Protein AF-A0A820X9F8-F1 (afdb_monomer)

Nearest PDB structures (foldseek):
  6qs8-assembly1_D  TM=7.190E-01  e=1.053E-15  Escherichia coli
  1jbk-assembly1_A  TM=8.611E-01  e=1.592E-13  Escherichia coli
  8a8v-assembly1_E  TM=8.634E-01  e=1.853E-12  Mycobacterium tuberculosis
  5wbw-assembly3_D  TM=8.174E-01  e=8.533E-12  Saccharomyces cerevisiae
  6ed3-assembly1_F  TM=7.822E-01  e=6.496E-12  Mycobacterium tuberculosis

pLDDT: mean 79.51, std 9.14, range [42.75, 92.0]

Solvent-accessible surface area (backbone atoms only — not comparable to full-atom values): 16038 Å² total; per-residue (Å²): 135,59,68,64,49,59,75,44,32,44,54,44,46,58,35,35,74,69,63,70,46,74,86,59,56,64,66,63,66,55,42,49,50,53,54,59,34,54,66,41,96,63,37,30,21,33,34,43,31,30,81,47,82,69,49,72,66,46,55,53,37,39,44,26,38,33,57,74,70,60,74,52,67,88,84,48,81,94,73,50,69,50,72,42,63,64,64,47,53,74,77,33,94,44,75,69,50,42,53,48,55,52,47,52,43,56,30,63,75,54,90,62,78,88,67,88,48,68,70,60,46,49,50,55,30,49,77,65,72,72,50,78,53,77,43,83,39,68,33,69,68,58,52,49,54,52,44,76,75,30,76,63,47,66,64,40,37,42,75,45,76,54,72,72,70,47,64,69,40,35,41,54,34,54,68,69,46,94,62,99,63,56,68,69,57,49,50,50,44,39,54,48,42,63,74,73,46,75,79,69,56,44,60,64,62,40,51,50,53,49,51,51,50,56,49,54,52,50,51,51,53,54,52,50,52,51,51,49,51,52,51,51,52,53,48,50,56,50,52,53,52,56,73,71,55,60,90,85,49,58,68,60,53,55,51,54,50,52,54,47,52,50,50,51,52,52,47,52,54,55,50,52,51,50,52,56,65,71,77,103

Secondary structure (DSSP, 8-state):
--HHHHHHEEEHHHHHHTT-SPPP-S-HHHHHHHHHHHT-SSS-EEEEEESSSS-HHHHHHHHHHHHHTT-S-TTS-S--EEE-HHHHHHT-SSHHHHHHHHHHHHHHHS-------HHHHHHHHHHTT----EEEES-HHHHHHHHHH-HHHHHHEEEEEEPPPPHHHHHHHHHHS-----HHHHHHHHHHHHHHSPSSP-HHHHHHHHHHHHHHHHHHHHHHHHHHHHHHHHHHHHHHHHHH--TT-HHHHHHHHHHHHHHHHHHHHHHHHHHHHH--

Sequence (280 aa):
SCPNIRKYSIDLLYLAREGKLNNVLGHDSEIRQCIQILIQKRKNNFFLIEDSRVTETTILGGLAQRIVDQKVPDIMPRRLFALNMQALITDTTSRNELEKSLRFILKDIKNLTDVKNIINLLKLLFDHDKLHCIIGTRTLSEYRKYNETNSIFEKYFQYVLVKETSVNDCILILRGVKLLILDLALVTAAGLTNRYIPNPYSPEKTIDLIKEICKNTKERMTNQSKRINELQQKESELNDKIGNLSNEENEKLKQVGKELNLIKSNYYLEKEYINKLKNF

Radius of gyration: 30.64 Å; Cα contacts (8 Å, |Δi|>4): 264; chains: 1; bounding box: 68×43×93 Å

Structure (mmCIF, N/CA/C/O backbone):
data_AF-A0A820X9F8-F1
#
_entry.id   AF-A0A820X9F8-F1
#
loop_
_atom_site.group_PDB
_atom_site.id
_atom_site.type_symbol
_atom_site.label_atom_id
_atom_site.label_alt_id
_atom_site.label_comp_id
_atom_site.label_asym_id
_atom_site.label_entity_id
_atom_site.label_seq_id
_atom_site.pdbx_PDB_ins_code
_atom_site.Cartn_x
_atom_site.Cartn_y
_atom_site.Cartn_z
_atom_site.occupancy
_atom_site.B_iso_or_equiv
_atom_site.auth_seq_id
_atom_site.auth_comp_id
_atom_site.auth_asym_id
_atom_site.auth_atom_id
_atom_site.pdbx_PDB_model_num
ATOM 1 N N . SER A 1 1 ? 10.945 -21.582 -14.536 1.00 42.75 1 SER A N 1
ATOM 2 C CA . SER A 1 1 ? 10.936 -21.161 -13.122 1.00 42.75 1 SER A CA 1
ATOM 3 C C . SER A 1 1 ? 12.267 -20.500 -12.840 1.00 42.75 1 SER A C 1
ATOM 5 O O . SER A 1 1 ? 13.263 -21.176 -13.024 1.00 42.75 1 SER A O 1
ATOM 7 N N . CYS A 1 2 ? 12.315 -19.205 -12.514 1.00 55.53 2 CYS A N 1
ATOM 8 C CA . CYS A 1 2 ? 13.578 -18.494 -12.263 1.00 55.53 2 CYS A CA 1
ATOM 9 C C . CYS A 1 2 ? 13.850 -18.487 -10.745 1.00 55.53 2 CYS A C 1
ATOM 11 O O . CYS A 1 2 ? 13.220 -17.695 -10.036 1.00 55.53 2 CYS A O 1
ATOM 13 N N . PRO A 1 3 ? 14.688 -19.398 -10.211 1.00 60.44 3 PRO A N 1
ATOM 14 C CA . PRO A 1 3 ? 14.865 -19.570 -8.767 1.00 60.44 3 PRO A CA 1
ATOM 15 C C . PRO A 1 3 ? 15.510 -18.349 -8.098 1.00 60.44 3 PRO A C 1
ATOM 17 O O . PRO A 1 3 ? 15.101 -17.978 -7.001 1.00 60.44 3 PRO A O 1
ATOM 20 N N . ASN A 1 4 ? 16.439 -17.663 -8.772 1.00 64.69 4 ASN A N 1
ATOM 21 C CA . ASN A 1 4 ? 17.152 -16.525 -8.182 1.00 64.69 4 ASN A CA 1
ATOM 22 C C . ASN A 1 4 ? 16.283 -15.270 -8.094 1.00 64.69 4 ASN A C 1
ATOM 24 O O . ASN A 1 4 ? 16.344 -14.546 -7.102 1.00 64.69 4 ASN A O 1
ATOM 28 N N . ILE A 1 5 ? 15.419 -15.047 -9.093 1.00 71.81 5 ILE A N 1
ATOM 29 C CA . ILE A 1 5 ? 14.430 -13.962 -9.057 1.00 71.81 5 ILE A CA 1
ATOM 30 C C . ILE A 1 5 ? 13.535 -14.132 -7.826 1.00 71.81 5 ILE A C 1
ATOM 32 O O . ILE A 1 5 ? 13.338 -13.179 -7.084 1.00 71.81 5 ILE A O 1
ATOM 36 N N . ARG A 1 6 ? 13.053 -15.346 -7.538 1.00 75.06 6 ARG A N 1
ATOM 37 C CA . ARG A 1 6 ? 12.190 -15.589 -6.368 1.00 75.06 6 ARG A CA 1
ATOM 38 C C . ARG A 1 6 ? 12.886 -15.380 -5.023 1.00 75.06 6 ARG A C 1
ATOM 40 O O . ARG A 1 6 ? 12.208 -15.039 -4.064 1.00 75.06 6 ARG A O 1
ATOM 47 N N . LYS A 1 7 ? 14.205 -15.582 -4.938 1.00 80.19 7 LYS A N 1
ATOM 48 C CA . LYS A 1 7 ? 14.954 -15.378 -3.688 1.00 80.19 7 LYS A CA 1
ATOM 49 C C . LYS A 1 7 ? 15.038 -13.895 -3.307 1.00 80.19 7 LYS A C 1
ATOM 51 O O . LYS A 1 7 ? 14.896 -13.560 -2.138 1.00 80.19 7 LYS A O 1
ATOM 56 N N . TYR A 1 8 ? 15.258 -13.021 -4.290 1.00 84.31 8 TYR A N 1
ATOM 57 C CA . TYR A 1 8 ? 15.543 -11.598 -4.055 1.00 84.31 8 TYR A CA 1
ATOM 58 C C . TYR A 1 8 ? 14.434 -10.650 -4.508 1.00 84.31 8 TYR A C 1
ATOM 60 O O . TYR A 1 8 ? 14.609 -9.434 -4.450 1.00 84.31 8 TYR A O 1
ATOM 68 N N . SER A 1 9 ? 13.301 -11.166 -4.977 1.00 85.94 9 SER A N 1
ATOM 69 C CA . SER A 1 9 ? 12.184 -10.334 -5.413 1.00 85.94 9 SER A CA 1
ATOM 70 C C . SER A 1 9 ? 10.840 -10.862 -4.944 1.00 85.94 9 SER A C 1
ATOM 72 O O . SER A 1 9 ? 10.660 -12.052 -4.686 1.00 85.94 9 SER A O 1
ATOM 74 N N . ILE A 1 10 ? 9.890 -9.942 -4.859 1.00 87.31 10 ILE A N 1
ATOM 75 C CA . ILE A 1 10 ? 8.505 -10.201 -4.497 1.00 87.31 10 ILE A CA 1
ATOM 76 C C . ILE A 1 10 ? 7.659 -10.038 -5.760 1.00 87.31 10 ILE A C 1
ATOM 78 O O . ILE A 1 10 ? 7.726 -9.004 -6.425 1.00 87.31 10 ILE A O 1
ATOM 82 N N . ASP A 1 11 ? 6.863 -11.052 -6.097 1.00 89.81 11 ASP A N 1
ATOM 83 C CA . ASP A 1 11 ? 5.905 -10.978 -7.204 1.00 89.81 11 ASP A CA 1
ATOM 84 C C . ASP A 1 11 ? 4.668 -10.186 -6.759 1.00 89.81 11 ASP A C 1
ATOM 86 O O . ASP A 1 11 ? 3.833 -10.675 -5.993 1.00 89.81 11 ASP A O 1
ATOM 90 N N . LEU A 1 12 ? 4.563 -8.943 -7.231 1.00 89.56 12 LEU A N 1
ATOM 91 C CA . LEU A 1 12 ? 3.462 -8.054 -6.865 1.00 89.56 12 LEU A CA 1
ATOM 92 C C . LEU A 1 12 ? 2.139 -8.498 -7.500 1.00 89.56 12 LEU A C 1
ATOM 94 O O . LEU A 1 12 ? 1.090 -8.326 -6.887 1.00 89.56 12 LEU A O 1
ATOM 98 N N . LEU A 1 13 ? 2.161 -9.118 -8.686 1.00 90.62 13 LEU A N 1
ATOM 99 C CA . LEU A 1 13 ? 0.935 -9.623 -9.317 1.00 90.62 13 LEU A CA 1
ATOM 100 C C . LEU A 1 13 ? 0.397 -10.849 -8.583 1.00 90.62 13 LEU A C 1
ATOM 102 O O . LEU A 1 13 ? -0.816 -11.018 -8.478 1.00 90.62 13 LEU A O 1
ATOM 106 N N . TYR A 1 14 ? 1.284 -11.697 -8.063 1.00 90.62 14 TYR A N 1
ATOM 107 C CA . TYR A 1 14 ? 0.886 -12.796 -7.188 1.00 90.62 14 TYR A CA 1
ATOM 108 C C . TYR A 1 14 ? 0.210 -12.272 -5.917 1.00 90.62 14 TYR A C 1
ATOM 110 O O . TYR A 1 14 ? -0.897 -12.696 -5.601 1.00 90.62 14 TYR A O 1
ATOM 118 N N . LEU A 1 15 ? 0.821 -11.302 -5.226 1.00 89.69 15 LEU A N 1
ATOM 119 C CA . LEU A 1 15 ? 0.220 -10.710 -4.026 1.00 89.69 15 LEU A CA 1
ATOM 120 C C . LEU A 1 15 ? -1.126 -10.029 -4.310 1.00 89.69 15 LEU A C 1
ATOM 122 O O . LEU A 1 15 ? -2.034 -10.126 -3.486 1.00 89.69 15 LEU A O 1
ATOM 126 N N . ALA A 1 16 ? -1.263 -9.379 -5.468 1.00 89.94 16 ALA A N 1
ATOM 127 C CA . ALA A 1 16 ? -2.516 -8.772 -5.912 1.00 89.94 16 ALA A CA 1
ATOM 128 C C . ALA A 1 16 ? -3.619 -9.826 -6.126 1.00 89.94 16 ALA A C 1
ATOM 130 O O . ALA A 1 16 ? -4.732 -9.665 -5.636 1.00 89.94 16 ALA A O 1
ATOM 131 N N . ARG A 1 17 ? -3.304 -10.946 -6.798 1.00 90.50 17 ARG A N 1
ATOM 132 C CA . ARG A 1 17 ? -4.248 -12.066 -7.009 1.00 90.50 17 ARG A CA 1
ATOM 133 C C . ARG A 1 17 ? -4.702 -12.710 -5.707 1.00 90.50 17 ARG A C 1
ATOM 135 O O . ARG A 1 17 ? -5.863 -13.073 -5.579 1.00 90.50 17 ARG A O 1
ATOM 142 N N . GLU A 1 18 ? -3.788 -12.826 -4.753 1.00 91.75 18 GLU A N 1
ATOM 143 C CA . GLU A 1 18 ? -4.060 -13.366 -3.420 1.00 91.75 18 GLU A CA 1
ATOM 144 C C . GLU A 1 18 ? -4.825 -12.381 -2.519 1.00 91.75 18 GLU A C 1
ATOM 146 O O . GLU A 1 18 ? -5.136 -12.717 -1.378 1.00 91.75 18 GLU A O 1
ATOM 151 N N . GLY A 1 19 ? -5.079 -11.147 -2.978 1.00 85.56 19 GLY A N 1
ATOM 152 C CA . GLY A 1 19 ? -5.707 -10.100 -2.168 1.00 85.56 19 GLY A CA 1
ATOM 153 C C . GLY A 1 19 ? -4.865 -9.672 -0.961 1.00 85.56 19 GLY A C 1
ATOM 154 O O . GLY A 1 19 ? -5.402 -9.166 0.020 1.00 85.56 19 GLY A O 1
ATOM 155 N N . LYS A 1 20 ? -3.546 -9.908 -1.006 1.00 85.44 20 LYS A N 1
ATOM 156 C CA . LYS A 1 20 ? -2.595 -9.564 0.067 1.00 85.44 20 LYS A CA 1
ATOM 157 C C . LYS A 1 20 ? -2.038 -8.152 -0.062 1.00 85.44 20 LYS A C 1
ATOM 159 O O . LYS A 1 20 ? -1.400 -7.667 0.869 1.00 85.44 20 LYS A O 1
ATOM 164 N N . LEU A 1 21 ? -2.231 -7.511 -1.213 1.00 81.38 21 LEU A N 1
ATOM 165 C CA . LEU A 1 21 ? -1.949 -6.091 -1.360 1.00 81.38 21 LEU A CA 1
ATOM 166 C C . LEU A 1 21 ? -3.090 -5.274 -0.764 1.00 81.38 21 LEU A C 1
ATOM 168 O O . LEU A 1 21 ? -4.260 -5.630 -0.885 1.00 81.38 21 LEU A O 1
ATOM 172 N N . ASN A 1 22 ? -2.736 -4.153 -0.146 1.00 70.38 22 ASN A N 1
ATOM 173 C CA . ASN A 1 22 ? -3.729 -3.195 0.310 1.00 70.38 22 ASN A CA 1
ATOM 174 C C . ASN A 1 22 ? -4.491 -2.642 -0.899 1.00 70.38 22 ASN A C 1
ATOM 176 O O . ASN A 1 22 ? -3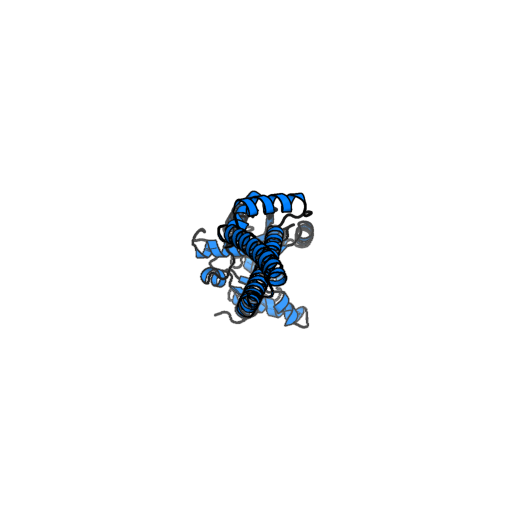.882 -2.308 -1.918 1.00 70.38 22 ASN A O 1
ATOM 180 N N . ASN A 1 23 ? -5.813 -2.506 -0.769 1.00 67.38 23 ASN A N 1
ATOM 181 C CA . ASN A 1 23 ? -6.601 -1.793 -1.765 1.00 67.38 23 ASN A CA 1
ATOM 182 C C . ASN A 1 23 ? -6.090 -0.360 -1.864 1.00 67.38 23 ASN A C 1
ATOM 184 O O . ASN A 1 23 ? -6.086 0.385 -0.883 1.00 67.38 23 ASN A O 1
ATOM 188 N N . VAL A 1 24 ? -5.667 0.012 -3.064 1.00 73.56 24 VAL A N 1
ATOM 189 C CA . VAL A 1 24 ? -5.202 1.363 -3.341 1.00 73.56 24 VAL A CA 1
ATOM 190 C C . VAL A 1 24 ? -6.411 2.230 -3.605 1.00 73.56 24 VAL A C 1
ATOM 192 O O . VAL A 1 24 ? -7.203 1.958 -4.505 1.00 73.56 24 VAL A O 1
ATOM 195 N N . LEU A 1 25 ? -6.564 3.246 -2.771 1.00 73.38 25 LEU A N 1
ATOM 196 C CA . LEU A 1 25 ? -7.655 4.201 -2.830 1.00 73.38 25 LEU A CA 1
ATOM 197 C C . LEU A 1 25 ? -7.027 5.567 -3.101 1.00 73.38 25 LEU A C 1
ATOM 199 O O . LEU A 1 25 ? -6.081 5.960 -2.423 1.00 73.38 25 LEU A O 1
ATOM 203 N N . GLY A 1 26 ? -7.513 6.258 -4.129 1.00 73.88 26 GLY A N 1
ATOM 204 C CA . GLY A 1 26 ? -6.863 7.467 -4.640 1.00 73.88 26 GLY A CA 1
ATOM 205 C C . GLY A 1 26 ? -5.665 7.179 -5.557 1.00 73.88 26 GLY A C 1
ATOM 206 O O . GLY A 1 26 ? -5.385 6.037 -5.919 1.00 73.88 26 GLY A O 1
ATOM 207 N N . HIS A 1 27 ? -4.984 8.249 -5.978 1.00 81.06 27 HIS A N 1
ATOM 208 C CA . HIS A 1 27 ? -3.832 8.230 -6.897 1.00 81.06 27 HIS A CA 1
ATOM 209 C C . HIS A 1 27 ? -4.094 7.626 -8.291 1.00 81.06 27 HIS A C 1
ATOM 211 O O . HIS A 1 27 ? -3.191 7.144 -8.985 1.00 81.06 27 HIS A O 1
ATOM 217 N N . ASP A 1 28 ? -5.349 7.666 -8.750 1.00 83.88 28 ASP A N 1
ATOM 218 C CA . ASP A 1 28 ? -5.729 7.115 -10.049 1.00 83.88 28 ASP A CA 1
ATOM 219 C C . ASP A 1 28 ? -5.015 7.799 -11.222 1.00 83.88 28 ASP A C 1
ATOM 221 O O . ASP A 1 28 ? -4.761 7.146 -12.239 1.00 83.88 28 ASP A O 1
ATOM 225 N N . SER A 1 29 ? -4.729 9.100 -11.102 1.00 86.81 29 SER A N 1
ATOM 226 C CA . SER A 1 29 ? -3.977 9.887 -12.085 1.00 86.81 29 SER A CA 1
ATOM 227 C C . SER A 1 29 ? -2.552 9.382 -12.251 1.00 86.81 29 SER A C 1
ATOM 229 O O . SER A 1 29 ? -2.117 9.160 -13.377 1.00 86.81 29 SER A O 1
ATOM 231 N N . GLU A 1 30 ? -1.864 9.144 -11.144 1.00 88.38 30 GLU A N 1
ATOM 232 C CA . GLU A 1 30 ? -0.480 8.701 -11.082 1.00 88.38 30 GLU A CA 1
ATOM 233 C C . GLU A 1 30 ? -0.374 7.280 -11.626 1.00 88.38 30 GLU A C 1
ATOM 235 O O . GLU A 1 30 ? 0.433 7.019 -12.513 1.00 88.38 30 GLU A O 1
ATOM 240 N N . ILE A 1 31 ? -1.272 6.379 -11.210 1.00 90.06 31 ILE A N 1
ATOM 241 C CA . ILE A 1 31 ? -1.308 5.010 -11.743 1.00 90.06 31 ILE A CA 1
ATOM 242 C C . ILE A 1 31 ? -1.611 5.022 -13.250 1.00 90.06 31 ILE A C 1
ATOM 244 O O . ILE A 1 31 ? -1.002 4.265 -14.009 1.00 90.06 31 ILE A O 1
ATOM 248 N N . ARG A 1 32 ? -2.529 5.883 -13.723 1.00 90.56 32 ARG A N 1
ATOM 249 C CA . ARG A 1 32 ? -2.776 6.055 -15.170 1.00 90.56 32 ARG A CA 1
ATOM 250 C C . ARG A 1 32 ? -1.523 6.548 -15.894 1.00 90.56 32 ARG A C 1
ATOM 252 O O . ARG A 1 32 ? -1.215 6.016 -16.957 1.00 90.56 32 ARG A O 1
ATOM 259 N N . GLN A 1 33 ? -0.799 7.505 -15.323 1.00 92.00 33 GLN A N 1
ATOM 260 C CA . GLN A 1 33 ? 0.449 8.011 -15.888 1.00 92.00 33 GLN A CA 1
ATOM 261 C C . GLN A 1 33 ? 1.523 6.914 -15.952 1.00 92.00 33 GLN A C 1
ATOM 263 O O . GLN A 1 33 ? 2.169 6.759 -16.986 1.00 92.00 33 GLN A O 1
ATOM 268 N N . CYS A 1 34 ? 1.666 6.089 -14.908 1.00 91.56 34 CYS A N 1
ATOM 269 C CA . CYS A 1 34 ? 2.565 4.932 -14.916 1.00 91.56 34 CYS A CA 1
ATOM 270 C C . CYS A 1 34 ? 2.234 3.963 -16.060 1.00 91.56 34 CYS A C 1
ATOM 272 O O . CYS A 1 34 ? 3.130 3.554 -16.796 1.00 91.56 34 CYS A O 1
ATOM 274 N N . ILE A 1 35 ? 0.951 3.625 -16.245 1.00 91.69 35 ILE A N 1
ATOM 275 C CA . ILE A 1 35 ? 0.502 2.767 -17.356 1.00 91.69 35 ILE A CA 1
ATOM 276 C C . ILE A 1 35 ? 0.845 3.418 -18.699 1.00 91.69 35 ILE A C 1
ATOM 278 O O . ILE A 1 35 ? 1.402 2.757 -19.571 1.00 91.69 35 ILE A O 1
ATOM 282 N N . GLN A 1 36 ? 0.552 4.711 -18.859 1.00 91.81 36 GLN A N 1
ATOM 283 C CA . GLN A 1 36 ? 0.838 5.454 -20.086 1.00 91.81 36 GLN A CA 1
ATOM 284 C C . GLN A 1 36 ? 2.325 5.482 -20.429 1.00 91.81 36 GLN A C 1
ATOM 286 O O . GLN A 1 36 ? 2.652 5.431 -21.608 1.00 91.81 36 GLN A O 1
ATOM 291 N N . ILE A 1 37 ? 3.216 5.567 -19.441 1.00 91.88 37 ILE A N 1
ATOM 292 C CA . ILE A 1 37 ? 4.661 5.513 -19.679 1.00 91.88 37 ILE A CA 1
ATOM 293 C C . ILE A 1 37 ? 5.075 4.101 -20.100 1.00 91.88 37 ILE A C 1
ATOM 295 O O . ILE A 1 37 ? 5.774 3.943 -21.097 1.00 91.88 37 ILE A O 1
ATOM 299 N N . LEU A 1 38 ? 4.602 3.071 -19.394 1.00 90.50 38 LEU A N 1
ATOM 300 C CA . LEU A 1 38 ? 5.007 1.681 -19.630 1.00 90.50 38 LEU A CA 1
ATOM 301 C C . LEU A 1 38 ? 4.604 1.142 -21.013 1.00 90.50 38 LEU A C 1
ATOM 303 O O . LEU A 1 38 ? 5.244 0.223 -21.508 1.00 90.50 38 LEU A O 1
ATOM 307 N N . ILE A 1 39 ? 3.579 1.710 -21.655 1.00 90.38 39 ILE A N 1
ATOM 308 C CA . ILE A 1 39 ? 3.158 1.318 -23.014 1.00 90.38 39 ILE A CA 1
ATOM 309 C C . ILE A 1 39 ? 3.893 2.070 -24.138 1.00 90.38 39 ILE A C 1
ATOM 311 O O . ILE A 1 39 ? 3.650 1.802 -25.317 1.00 90.38 39 ILE A O 1
ATOM 315 N N . GLN A 1 40 ? 4.745 3.048 -23.816 1.00 89.56 40 GLN A N 1
ATOM 316 C CA . GLN A 1 40 ? 5.458 3.826 -24.831 1.00 89.56 40 GLN A CA 1
ATOM 317 C C . GLN A 1 40 ? 6.574 3.009 -25.493 1.00 89.56 40 GLN A C 1
ATOM 319 O O . GLN A 1 40 ? 7.150 2.104 -24.902 1.00 89.56 40 GLN A O 1
ATOM 324 N N . LYS A 1 41 ? 6.928 3.377 -26.731 1.00 85.44 41 LYS A N 1
ATOM 325 C CA . LYS A 1 41 ? 8.061 2.776 -27.468 1.00 85.44 41 LYS A CA 1
ATOM 326 C C . LYS A 1 41 ? 9.428 3.332 -27.059 1.00 85.44 41 LYS A C 1
ATOM 328 O O . LYS A 1 41 ? 10.460 2.835 -27.488 1.00 85.44 41 LYS A O 1
ATOM 333 N N . ARG A 1 42 ? 9.448 4.468 -26.362 1.00 86.62 42 ARG A N 1
ATOM 334 C CA . ARG A 1 42 ? 10.661 5.167 -25.926 1.00 86.62 42 ARG A CA 1
ATOM 335 C C . ARG A 1 42 ? 10.401 5.762 -24.559 1.00 86.62 42 ARG A C 1
ATOM 337 O O . ARG A 1 42 ? 9.281 6.178 -24.286 1.00 86.62 42 ARG A O 1
ATOM 344 N N . LYS A 1 43 ? 11.450 5.843 -23.742 1.00 88.56 43 LYS A N 1
ATOM 345 C CA . LYS A 1 43 ? 11.378 6.351 -22.368 1.00 88.56 43 LYS A CA 1
ATOM 346 C C . LYS A 1 43 ? 10.280 5.678 -21.528 1.00 88.56 43 LYS A C 1
ATOM 348 O O . LYS A 1 43 ? 9.601 6.338 -20.754 1.00 88.56 43 LYS A O 1
ATOM 353 N N . ASN A 1 44 ? 10.100 4.374 -21.700 1.00 89.88 44 ASN A N 1
ATOM 354 C CA . ASN A 1 44 ? 9.066 3.560 -21.055 1.00 89.88 44 ASN A CA 1
ATOM 355 C C . ASN A 1 44 ? 9.425 3.088 -19.640 1.00 89.88 44 ASN A C 1
ATOM 357 O O . ASN A 1 44 ? 8.679 2.326 -19.030 1.00 89.88 44 ASN A O 1
ATOM 361 N N . ASN A 1 45 ? 10.551 3.544 -19.100 1.00 90.31 45 ASN A N 1
ATOM 362 C CA . ASN A 1 45 ? 10.919 3.363 -17.701 1.00 90.31 45 ASN A CA 1
ATOM 363 C C . ASN A 1 45 ? 10.598 4.648 -16.942 1.00 90.31 45 ASN A C 1
ATOM 365 O O . ASN A 1 45 ? 10.535 5.722 -17.545 1.00 90.31 45 ASN A O 1
ATOM 369 N N . PHE A 1 46 ? 10.419 4.581 -15.625 1.00 90.25 46 PHE A N 1
ATOM 370 C CA . PHE A 1 46 ? 10.204 5.808 -14.864 1.00 90.25 46 PHE A CA 1
ATOM 371 C C . PHE A 1 46 ? 10.745 5.784 -13.443 1.00 90.25 46 PHE A C 1
ATOM 373 O O . PHE A 1 46 ? 10.855 4.740 -12.801 1.00 90.25 46 PHE A O 1
ATOM 380 N N . PHE A 1 47 ? 11.057 6.984 -12.968 1.00 88.69 47 PHE A N 1
ATOM 381 C CA . PHE A 1 47 ? 11.271 7.290 -11.568 1.00 88.69 47 PHE A CA 1
ATOM 382 C C . PHE A 1 47 ? 9.940 7.650 -10.924 1.00 88.69 47 PHE A C 1
ATOM 384 O O . PHE A 1 47 ? 9.250 8.553 -11.396 1.00 88.69 47 PHE A O 1
ATOM 391 N N . LEU A 1 48 ? 9.578 6.958 -9.855 1.00 88.00 48 LEU A N 1
ATOM 392 C CA . LEU A 1 48 ? 8.537 7.416 -8.954 1.00 88.00 48 LEU A CA 1
ATOM 393 C C . LEU A 1 48 ? 9.200 8.397 -7.987 1.00 88.00 48 LEU A C 1
ATOM 395 O O . LEU A 1 48 ? 10.116 8.022 -7.255 1.00 88.00 48 LEU A O 1
ATOM 399 N N . ILE A 1 49 ? 8.805 9.664 -8.059 1.00 86.38 49 ILE A N 1
ATOM 400 C CA . ILE A 1 49 ? 9.344 10.717 -7.202 1.00 86.38 49 ILE A CA 1
ATOM 401 C C . ILE A 1 49 ? 8.273 11.089 -6.202 1.00 86.38 49 ILE A C 1
ATOM 403 O O . ILE A 1 49 ? 7.165 11.463 -6.590 1.00 86.38 49 ILE A O 1
ATOM 407 N N . GLU A 1 50 ? 8.625 11.007 -4.931 1.00 77.25 50 GLU A N 1
ATOM 408 C CA . GLU A 1 50 ? 7.675 11.206 -3.859 1.00 77.25 50 GLU A CA 1
ATOM 409 C C . GLU A 1 50 ? 8.262 12.069 -2.742 1.00 77.25 50 GLU A C 1
ATOM 411 O O . GLU A 1 50 ? 9.211 11.653 -2.096 1.00 77.25 50 GLU A O 1
ATOM 416 N N . ASP A 1 51 ? 7.648 13.223 -2.466 1.00 64.88 51 ASP A N 1
ATOM 417 C 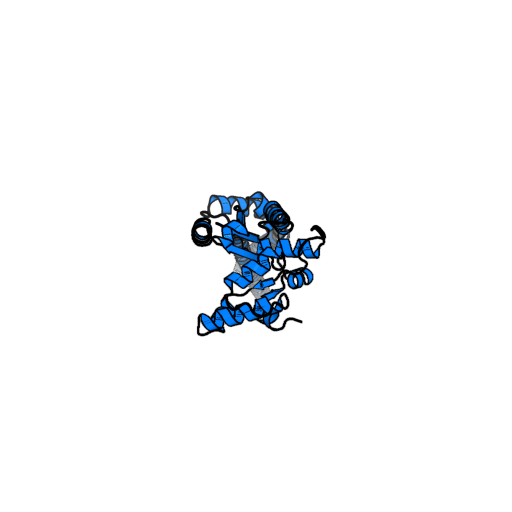CA . ASP A 1 51 ? 8.001 14.083 -1.320 1.00 64.88 51 ASP A CA 1
ATOM 418 C C . ASP A 1 51 ? 7.227 13.702 -0.030 1.00 64.88 51 ASP A C 1
ATOM 420 O O . ASP A 1 51 ? 7.365 14.340 1.017 1.00 64.88 51 ASP A O 1
ATOM 424 N N . SER A 1 52 ? 6.390 12.660 -0.096 1.00 61.00 52 SER A N 1
ATOM 425 C CA . SER A 1 52 ? 5.436 12.256 0.940 1.00 61.00 52 SER A CA 1
ATOM 426 C C . SER A 1 52 ? 5.807 10.914 1.603 1.00 61.00 52 SER A C 1
ATOM 428 O O . SER A 1 52 ? 6.738 10.227 1.195 1.00 61.00 52 SER A O 1
ATOM 430 N N . ARG A 1 53 ? 5.115 10.555 2.695 1.00 59.09 53 ARG A N 1
ATOM 431 C CA . ARG A 1 53 ? 5.217 9.217 3.321 1.00 59.09 53 ARG A CA 1
ATOM 432 C C . ARG A 1 53 ? 4.225 8.209 2.735 1.00 59.09 53 ARG A C 1
ATOM 434 O O . ARG A 1 53 ? 4.112 7.110 3.271 1.00 59.09 53 ARG A O 1
ATOM 441 N N . VAL A 1 54 ? 3.478 8.570 1.690 1.00 60.34 54 VAL A N 1
ATOM 442 C CA . VAL A 1 54 ? 2.809 7.554 0.875 1.00 60.34 54 VAL A CA 1
ATOM 443 C C . VAL A 1 54 ? 3.910 6.596 0.390 1.00 60.34 54 VAL A C 1
ATOM 445 O O . VAL A 1 54 ? 5.107 6.881 0.402 1.00 60.34 54 VAL A O 1
ATOM 448 N N . THR A 1 55 ? 3.550 5.338 0.218 1.00 64.62 55 THR A N 1
ATOM 449 C CA . THR A 1 55 ? 4.553 4.324 -0.074 1.00 64.62 55 THR A CA 1
ATOM 450 C C . THR A 1 55 ? 4.550 4.083 -1.568 1.00 64.62 55 THR A C 1
ATOM 452 O O . THR A 1 55 ? 3.500 3.861 -2.168 1.00 64.62 55 THR A O 1
ATOM 455 N N . GLU A 1 56 ? 5.731 4.041 -2.177 1.00 76.31 56 GLU A N 1
ATOM 456 C CA . GLU A 1 56 ? 5.926 3.566 -3.553 1.00 76.31 56 GLU A CA 1
ATOM 457 C C . GLU A 1 56 ? 5.200 2.228 -3.789 1.00 76.31 56 GLU A C 1
ATOM 459 O O . GLU A 1 56 ? 4.648 1.963 -4.858 1.00 76.31 56 GLU A O 1
ATOM 464 N N . THR A 1 57 ? 5.135 1.402 -2.740 1.00 77.06 57 THR A N 1
ATOM 465 C CA . THR A 1 57 ? 4.408 0.131 -2.703 1.00 77.06 57 THR A CA 1
ATOM 466 C C . THR A 1 57 ? 2.898 0.294 -2.887 1.00 77.06 57 THR A C 1
ATOM 468 O O . THR A 1 57 ? 2.276 -0.603 -3.449 1.00 77.06 57 THR A O 1
ATOM 471 N N . THR A 1 58 ? 2.309 1.425 -2.492 1.00 80.88 58 THR A N 1
ATOM 472 C CA . THR A 1 58 ? 0.906 1.771 -2.755 1.00 80.88 58 THR A CA 1
ATOM 473 C C . THR A 1 58 ? 0.693 2.008 -4.249 1.00 80.88 58 THR A C 1
ATOM 475 O O . THR A 1 58 ? -0.095 1.297 -4.859 1.00 80.88 58 THR A O 1
ATOM 478 N N . ILE A 1 59 ? 1.438 2.910 -4.898 1.00 86.12 59 ILE A N 1
ATOM 479 C CA . ILE A 1 59 ? 1.279 3.151 -6.349 1.00 86.12 59 ILE A CA 1
ATOM 480 C C . ILE A 1 59 ? 1.547 1.872 -7.158 1.00 86.12 59 ILE A C 1
ATOM 482 O O . ILE A 1 59 ? 0.757 1.502 -8.033 1.00 86.12 59 ILE A O 1
ATOM 486 N N . LEU A 1 60 ? 2.627 1.154 -6.834 1.00 87.50 60 LEU A N 1
ATOM 487 C CA . LEU A 1 60 ? 2.978 -0.109 -7.486 1.00 87.50 60 LEU A CA 1
ATOM 488 C C . LEU A 1 60 ? 1.952 -1.214 -7.222 1.00 87.50 60 LEU A C 1
ATOM 490 O O . LEU A 1 60 ? 1.670 -2.013 -8.116 1.00 87.50 60 LEU A O 1
ATOM 494 N N . GLY A 1 61 ? 1.366 -1.257 -6.027 1.00 88.31 61 GLY A N 1
ATOM 495 C CA . GLY A 1 61 ? 0.303 -2.197 -5.696 1.00 88.31 61 GLY A CA 1
ATOM 496 C C . GLY A 1 61 ? -0.981 -1.914 -6.472 1.00 88.31 61 GLY A C 1
ATOM 497 O O . GLY A 1 61 ? -1.619 -2.839 -6.968 1.00 88.31 61 GLY A O 1
ATOM 498 N N . GLY A 1 62 ? -1.312 -0.640 -6.682 1.00 88.75 62 GLY A N 1
ATOM 499 C CA . GLY A 1 62 ? -2.480 -0.223 -7.460 1.00 88.75 62 GLY A CA 1
ATOM 500 C C . GLY A 1 62 ? -2.301 -0.531 -8.942 1.00 88.75 62 GLY A C 1
ATOM 501 O O . GLY A 1 62 ? -3.221 -1.016 -9.603 1.00 88.75 62 GLY A O 1
ATOM 502 N N . LEU A 1 63 ? -1.081 -0.341 -9.452 1.00 90.56 63 LEU A N 1
ATOM 503 C CA . LEU A 1 63 ? -0.689 -0.800 -10.780 1.00 90.56 63 LEU A CA 1
ATOM 504 C C . LEU A 1 63 ? -0.836 -2.325 -10.910 1.00 90.56 63 LEU A C 1
ATOM 506 O O . LEU A 1 63 ? -1.444 -2.796 -11.871 1.00 90.56 63 LEU A O 1
ATOM 510 N N . ALA A 1 64 ? -0.329 -3.089 -9.936 1.00 91.56 64 ALA A N 1
ATOM 511 C CA . ALA A 1 64 ? -0.439 -4.546 -9.907 1.00 91.56 64 ALA A CA 1
ATOM 512 C C . ALA A 1 64 ? -1.904 -5.007 -9.925 1.00 91.56 64 ALA A C 1
ATOM 514 O O . ALA A 1 64 ? -2.264 -5.885 -10.710 1.00 91.56 64 ALA A O 1
ATOM 515 N N . GLN A 1 65 ? -2.757 -4.364 -9.123 1.00 90.50 65 GLN A N 1
ATOM 516 C CA . GLN A 1 65 ? -4.182 -4.664 -9.058 1.00 90.50 65 GLN A CA 1
ATOM 517 C C . GLN A 1 65 ? -4.870 -4.410 -10.401 1.00 90.50 65 GLN A C 1
ATOM 519 O O . GLN A 1 65 ? -5.586 -5.274 -10.892 1.00 90.50 65 GLN A O 1
ATOM 524 N N . ARG A 1 66 ? -4.599 -3.275 -11.060 1.00 90.31 66 ARG A N 1
ATOM 525 C CA . ARG A 1 66 ? -5.174 -2.983 -12.385 1.00 90.31 66 ARG A CA 1
ATOM 526 C C . ARG A 1 66 ? -4.723 -3.971 -13.459 1.00 90.31 66 ARG A C 1
ATOM 528 O O . ARG A 1 66 ? -5.513 -4.287 -14.347 1.00 90.31 66 ARG A O 1
ATOM 535 N N . ILE A 1 67 ? -3.483 -4.459 -13.384 1.00 90.88 67 ILE A N 1
ATOM 536 C CA . ILE A 1 67 ? -2.983 -5.505 -14.287 1.00 90.88 67 ILE A CA 1
ATOM 537 C C . ILE A 1 67 ? -3.739 -6.821 -14.055 1.00 90.88 67 ILE A C 1
ATOM 539 O O . ILE A 1 67 ? -4.133 -7.472 -15.022 1.00 90.88 67 ILE A O 1
ATOM 543 N N . VAL A 1 68 ? -3.966 -7.214 -12.796 1.00 91.12 68 VAL A N 1
ATOM 544 C CA . VAL A 1 68 ? -4.726 -8.433 -12.453 1.00 91.12 68 VAL A CA 1
ATOM 545 C C . VAL A 1 68 ? -6.195 -8.318 -12.859 1.00 91.12 68 VAL A C 1
ATOM 547 O O . VAL A 1 68 ? -6.725 -9.252 -13.455 1.00 91.12 68 VAL A O 1
ATOM 550 N N . ASP A 1 69 ? -6.812 -7.164 -12.614 1.00 90.00 69 ASP A N 1
ATOM 551 C CA . ASP A 1 69 ? -8.196 -6.842 -12.981 1.00 90.00 69 ASP A CA 1
ATOM 552 C C . ASP A 1 69 ? -8.409 -6.691 -14.502 1.00 90.00 69 ASP A C 1
ATOM 554 O O . ASP A 1 69 ? -9.529 -6.427 -14.933 1.00 90.00 69 ASP A O 1
ATOM 558 N N . GLN A 1 70 ? -7.352 -6.793 -15.319 1.00 89.44 70 GLN A N 1
ATOM 559 C CA . GLN A 1 70 ? -7.388 -6.553 -16.770 1.00 89.44 70 GLN A CA 1
ATOM 560 C C . GLN A 1 70 ? -7.880 -5.139 -17.151 1.00 89.44 70 GLN A C 1
ATOM 562 O O . GLN A 1 70 ? -8.395 -4.911 -18.241 1.00 89.44 70 GLN A O 1
ATOM 567 N N . LYS A 1 71 ? -7.671 -4.150 -16.272 1.00 89.19 71 LYS A N 1
ATOM 568 C CA . LYS A 1 71 ? -7.984 -2.723 -16.502 1.00 89.19 71 LYS A CA 1
ATOM 569 C C . LYS A 1 71 ? -6.819 -1.965 -17.154 1.00 89.19 71 LYS A C 1
ATOM 571 O O . LYS A 1 71 ? -6.639 -0.767 -16.929 1.00 89.19 71 LYS A O 1
ATOM 576 N N . VAL A 1 72 ? -5.989 -2.666 -17.921 1.00 90.38 72 VAL A N 1
ATOM 577 C CA . VAL A 1 72 ? -4.813 -2.131 -18.621 1.00 90.38 72 VAL A CA 1
ATOM 578 C C . VAL A 1 72 ? -4.803 -2.637 -20.067 1.00 90.38 72 VAL A C 1
ATOM 580 O O . VAL A 1 72 ? -5.348 -3.709 -20.321 1.00 90.38 72 VAL A O 1
ATOM 583 N N . PRO A 1 73 ? -4.185 -1.914 -21.019 1.00 89.69 73 PRO A N 1
ATOM 584 C CA . PRO A 1 73 ? -4.059 -2.389 -22.398 1.00 89.69 73 PRO A CA 1
ATOM 585 C C . PRO A 1 73 ? -3.295 -3.719 -22.498 1.00 89.69 73 PRO A C 1
ATOM 587 O O . PRO A 1 73 ? -2.358 -3.952 -21.736 1.00 89.69 73 PRO A O 1
ATOM 590 N N . ASP A 1 74 ? -3.607 -4.545 -23.500 1.00 86.06 74 ASP A N 1
ATOM 591 C CA . ASP A 1 74 ? -2.996 -5.878 -23.687 1.00 86.06 74 ASP A CA 1
ATOM 592 C C . ASP A 1 74 ? -1.472 -5.870 -23.867 1.00 86.06 74 ASP A C 1
ATOM 594 O O . ASP A 1 74 ? -0.799 -6.859 -23.571 1.00 86.06 74 ASP A O 1
ATOM 598 N N . ILE A 1 75 ? -0.931 -4.746 -24.341 1.00 86.31 75 ILE A N 1
ATOM 599 C CA . ILE A 1 75 ? 0.502 -4.518 -24.574 1.00 86.31 75 ILE A CA 1
ATOM 600 C C . ILE A 1 75 ? 1.280 -4.454 -23.244 1.00 86.31 75 ILE A C 1
ATOM 602 O O . ILE A 1 75 ? 2.500 -4.618 -23.224 1.00 86.31 75 ILE A O 1
ATOM 606 N N . MET A 1 76 ? 0.585 -4.232 -22.125 1.00 85.19 76 MET A N 1
ATOM 607 C CA . MET A 1 76 ? 1.188 -4.037 -20.813 1.00 85.19 76 MET A CA 1
ATOM 608 C C . MET A 1 76 ? 2.015 -5.257 -20.358 1.00 85.19 76 MET A C 1
ATOM 610 O O . MET A 1 76 ? 1.581 -6.406 -20.519 1.00 85.19 76 MET A O 1
ATOM 614 N N . PRO A 1 77 ? 3.178 -5.048 -19.710 1.00 78.50 77 PRO A N 1
ATOM 615 C CA . PRO A 1 77 ? 3.949 -6.136 -19.124 1.00 78.50 77 PRO A CA 1
ATOM 616 C C . PRO A 1 77 ? 3.117 -6.959 -18.128 1.00 78.50 77 PRO A C 1
ATOM 618 O O . PRO A 1 77 ? 2.560 -6.434 -17.167 1.00 78.50 77 PRO A O 1
ATOM 621 N N . ARG A 1 78 ? 3.077 -8.284 -18.322 1.00 80.69 78 ARG A N 1
ATOM 622 C CA . ARG A 1 78 ? 2.298 -9.226 -17.487 1.00 80.69 78 ARG A CA 1
ATOM 623 C C . ARG A 1 78 ? 3.059 -9.782 -16.279 1.00 80.69 78 ARG A C 1
ATOM 625 O O . ARG A 1 78 ? 2.638 -10.776 -15.688 1.00 80.69 78 ARG A O 1
ATOM 632 N N . ARG A 1 79 ? 4.214 -9.205 -15.947 1.00 86.06 79 ARG A N 1
ATOM 633 C CA . ARG A 1 79 ? 5.039 -9.581 -14.792 1.00 86.06 79 ARG A CA 1
ATOM 634 C C . ARG A 1 79 ? 5.556 -8.321 -14.120 1.00 86.06 79 ARG A C 1
ATOM 636 O O . ARG A 1 79 ? 6.174 -7.497 -14.787 1.00 86.06 79 ARG A O 1
ATOM 643 N N . LEU A 1 80 ? 5.327 -8.208 -12.816 1.00 88.25 80 LEU A N 1
ATOM 644 C CA . LEU A 1 80 ? 5.782 -7.090 -12.002 1.00 88.25 80 LEU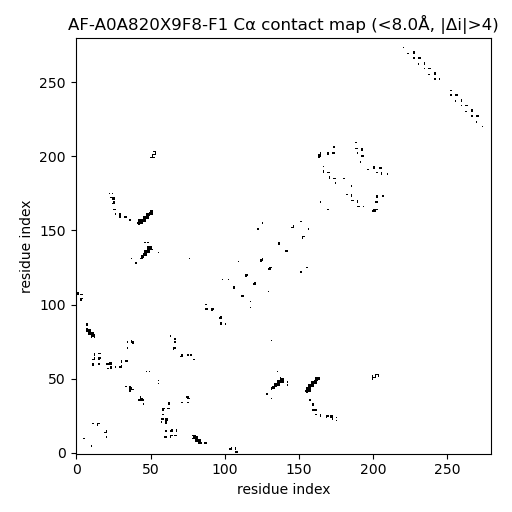 A CA 1
ATOM 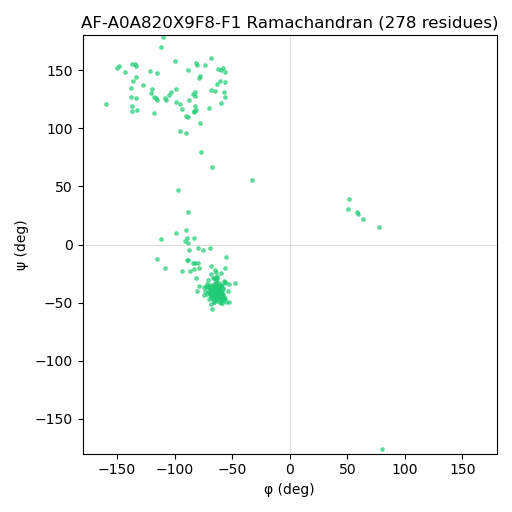645 C C . LEU A 1 80 ? 6.439 -7.642 -10.736 1.00 88.25 80 LEU A C 1
ATOM 647 O O . LEU A 1 80 ? 5.781 -8.289 -9.922 1.00 88.25 80 LEU A O 1
ATOM 651 N N . PHE A 1 81 ? 7.737 -7.390 -10.592 1.00 87.81 81 PHE A N 1
ATOM 652 C CA . PHE A 1 81 ? 8.532 -7.842 -9.455 1.00 87.81 81 PHE A CA 1
ATOM 653 C C . PHE A 1 81 ? 9.123 -6.640 -8.723 1.00 87.81 81 PHE A C 1
ATOM 655 O O . PHE A 1 81 ? 9.691 -5.753 -9.357 1.00 87.81 81 PHE A O 1
ATOM 662 N N . ALA A 1 82 ? 9.029 -6.640 -7.396 1.00 87.06 82 ALA A N 1
ATOM 663 C CA . ALA A 1 82 ? 9.741 -5.704 -6.537 1.00 87.06 82 ALA A CA 1
ATOM 664 C C . ALA A 1 82 ? 11.056 -6.344 -6.083 1.00 87.06 82 ALA A C 1
ATOM 666 O O . ALA A 1 82 ? 11.044 -7.378 -5.415 1.00 87.06 82 ALA A O 1
ATOM 667 N N . LEU A 1 83 ? 12.189 -5.757 -6.465 1.00 86.62 83 LEU A N 1
ATOM 668 C CA . LEU A 1 83 ? 13.513 -6.252 -6.091 1.00 86.62 83 LEU A CA 1
ATOM 669 C C . LEU A 1 83 ? 13.888 -5.768 -4.685 1.00 86.62 83 LEU A C 1
ATOM 671 O O . LEU A 1 83 ? 13.871 -4.569 -4.414 1.00 86.62 83 LEU A O 1
ATOM 675 N N . ASN A 1 84 ? 14.282 -6.686 -3.806 1.00 84.56 84 ASN A N 1
ATOM 676 C CA . ASN A 1 84 ? 14.765 -6.347 -2.475 1.00 84.56 84 ASN A CA 1
ATOM 677 C C . ASN A 1 84 ? 16.286 -6.132 -2.495 1.00 84.56 84 ASN A C 1
ATOM 679 O O . ASN A 1 84 ? 17.074 -7.073 -2.381 1.00 84.56 84 ASN A O 1
ATOM 683 N N . MET A 1 85 ? 16.695 -4.869 -2.611 1.00 81.88 85 MET A N 1
ATOM 684 C CA . MET A 1 85 ? 18.111 -4.495 -2.592 1.00 81.88 85 MET A CA 1
ATOM 685 C C . MET A 1 85 ? 18.780 -4.737 -1.236 1.00 81.88 85 MET A C 1
ATOM 687 O O . MET A 1 85 ? 19.971 -5.026 -1.207 1.00 81.88 85 MET A O 1
ATOM 691 N N . GLN A 1 86 ? 18.044 -4.666 -0.123 1.00 83.00 86 GLN A N 1
ATOM 692 C CA . GLN A 1 86 ? 18.617 -4.925 1.202 1.00 83.00 86 GLN A CA 1
ATOM 693 C C . GLN A 1 86 ? 19.033 -6.387 1.335 1.00 83.00 86 GLN A C 1
ATOM 695 O O . GLN A 1 86 ? 20.166 -6.649 1.717 1.00 83.00 86 GLN A O 1
ATOM 700 N N . ALA A 1 87 ? 18.165 -7.318 0.927 1.00 84.62 87 ALA A N 1
ATOM 701 C CA . ALA A 1 87 ? 18.475 -8.749 0.926 1.00 84.62 87 ALA A CA 1
ATOM 702 C C . ALA A 1 87 ? 19.685 -9.083 0.036 1.00 84.62 87 ALA A C 1
ATOM 704 O O . ALA A 1 87 ? 20.479 -9.962 0.358 1.00 84.62 87 ALA A O 1
ATOM 705 N N . LEU A 1 88 ? 19.844 -8.366 -1.082 1.00 83.38 88 LEU A N 1
ATOM 706 C CA . LEU A 1 88 ? 21.022 -8.506 -1.935 1.00 83.38 88 LEU A CA 1
ATOM 707 C C . LEU A 1 88 ? 22.291 -8.011 -1.245 1.00 83.38 88 LEU A C 1
ATOM 709 O O . LEU A 1 88 ? 23.299 -8.698 -1.308 1.00 83.38 88 LEU A O 1
ATOM 713 N N . ILE A 1 89 ? 22.237 -6.851 -0.587 1.00 85.25 89 ILE A N 1
ATOM 714 C CA . ILE A 1 89 ? 23.379 -6.266 0.128 1.00 85.25 89 ILE A CA 1
ATOM 715 C C . ILE A 1 89 ? 23.794 -7.137 1.310 1.00 85.25 89 ILE A C 1
ATOM 717 O O . ILE A 1 89 ? 24.986 -7.363 1.486 1.00 85.25 89 ILE A O 1
ATOM 721 N N . THR A 1 90 ? 22.844 -7.669 2.079 1.00 85.81 90 THR A N 1
ATOM 722 C CA . THR A 1 90 ? 23.143 -8.536 3.228 1.00 85.81 90 THR A CA 1
ATOM 723 C C . THR A 1 90 ? 23.782 -9.860 2.825 1.00 85.81 90 THR A C 1
ATOM 725 O O . THR A 1 90 ? 24.636 -10.363 3.547 1.00 85.81 90 THR A O 1
ATOM 728 N N . ASP A 1 91 ? 23.403 -10.412 1.671 1.00 82.19 91 ASP A N 1
ATOM 729 C CA . ASP A 1 91 ? 23.928 -11.687 1.165 1.00 82.19 91 ASP A CA 1
ATOM 730 C C . ASP A 1 91 ? 25.312 -11.556 0.501 1.00 82.19 91 ASP A C 1
ATO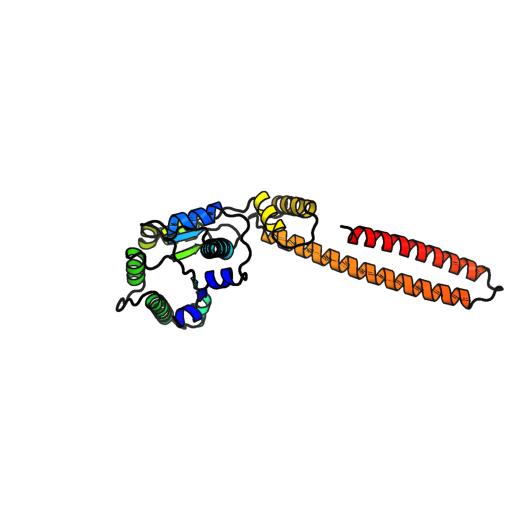M 732 O O . ASP A 1 91 ? 25.884 -12.554 0.061 1.00 82.19 91 ASP A O 1
ATOM 736 N N . THR A 1 92 ? 25.854 -10.342 0.389 1.00 85.50 92 THR A N 1
ATOM 737 C CA . THR A 1 92 ? 27.092 -10.075 -0.353 1.00 85.50 92 THR A CA 1
ATOM 738 C C . THR A 1 92 ? 28.103 -9.315 0.481 1.00 85.50 92 THR A C 1
ATOM 740 O O . THR A 1 92 ? 27.778 -8.332 1.139 1.00 85.50 92 THR A O 1
ATOM 743 N N . THR A 1 93 ? 29.363 -9.723 0.394 1.00 81.75 93 THR A N 1
ATOM 744 C CA . THR A 1 93 ? 30.449 -9.105 1.167 1.00 81.75 93 THR A CA 1
ATOM 745 C C . THR A 1 93 ? 31.160 -8.001 0.392 1.00 81.75 93 THR A C 1
ATOM 747 O O . THR A 1 93 ? 31.766 -7.106 0.978 1.00 81.75 93 THR A O 1
ATOM 750 N N . SER A 1 94 ? 31.075 -8.033 -0.941 1.00 85.81 94 SER A N 1
ATOM 751 C CA . SER A 1 94 ? 31.764 -7.087 -1.815 1.00 85.81 94 SER A CA 1
ATOM 752 C C . SER A 1 94 ? 30.869 -6.544 -2.927 1.00 85.81 94 SER A C 1
ATOM 754 O O . SER A 1 94 ? 29.943 -7.198 -3.412 1.00 85.81 94 SER A O 1
ATOM 756 N N . ARG A 1 95 ? 31.215 -5.348 -3.422 1.00 80.94 95 ARG A N 1
ATOM 757 C CA . ARG A 1 95 ? 30.565 -4.731 -4.593 1.00 80.94 95 ARG A CA 1
ATOM 758 C C . ARG A 1 95 ? 30.611 -5.632 -5.833 1.00 80.94 95 ARG A C 1
ATOM 760 O O . ARG A 1 95 ? 29.677 -5.633 -6.630 1.00 80.94 95 ARG A O 1
ATOM 767 N N . ASN A 1 96 ? 31.677 -6.415 -5.982 1.00 83.00 96 ASN A N 1
ATOM 768 C CA . ASN A 1 96 ? 31.832 -7.338 -7.103 1.00 83.00 96 ASN A CA 1
ATOM 769 C C . ASN A 1 96 ? 30.861 -8.523 -7.004 1.00 83.00 96 ASN A C 1
ATOM 771 O O . ASN A 1 96 ? 30.345 -8.975 -8.026 1.00 83.00 96 ASN A O 1
ATOM 775 N N . GLU A 1 97 ? 30.589 -9.017 -5.794 1.00 83.00 97 GLU A N 1
ATOM 776 C CA . GLU A 1 97 ? 29.575 -10.051 -5.554 1.00 83.00 97 GLU A CA 1
ATOM 777 C C . GLU A 1 97 ? 28.163 -9.525 -5.805 1.00 83.00 97 GLU A C 1
ATOM 779 O O . GLU A 1 97 ? 27.409 -10.177 -6.522 1.00 83.00 97 GLU A O 1
ATOM 784 N N . LEU A 1 98 ? 27.844 -8.311 -5.343 1.00 82.25 98 LEU A N 1
ATOM 785 C CA . LEU A 1 98 ? 26.585 -7.626 -5.675 1.00 82.25 98 LEU A CA 1
ATOM 786 C C . LEU A 1 98 ? 26.348 -7.552 -7.177 1.00 82.25 98 LEU A C 1
ATOM 788 O O . LEU A 1 98 ? 25.285 -7.918 -7.679 1.00 82.25 98 LEU A O 1
ATOM 792 N N . GLU A 1 99 ? 27.364 -7.102 -7.909 1.00 81.31 99 GLU A N 1
ATOM 793 C CA . GLU A 1 99 ? 27.292 -6.985 -9.356 1.00 81.31 99 GLU A CA 1
ATOM 794 C C . GLU A 1 99 ? 27.112 -8.366 -10.017 1.00 81.31 99 GLU A C 1
ATOM 796 O O . GLU A 1 99 ? 26.411 -8.514 -11.017 1.00 81.31 99 GLU A O 1
ATOM 801 N N . LYS A 1 100 ? 27.732 -9.424 -9.484 1.00 82.19 100 LYS A N 1
ATOM 802 C CA . LYS A 1 100 ? 27.507 -10.792 -9.975 1.00 82.19 100 LYS A CA 1
ATOM 803 C C . LYS A 1 100 ? 26.069 -11.248 -9.711 1.00 82.19 100 LYS A C 1
ATOM 805 O O . LYS A 1 100 ? 25.418 -11.685 -10.656 1.00 82.19 100 LYS A O 1
ATOM 810 N N . SER A 1 101 ? 25.554 -11.089 -8.494 1.00 81.69 101 SER A N 1
ATOM 811 C CA . SER A 1 101 ? 24.183 -11.473 -8.126 1.00 81.69 101 SER A CA 1
ATOM 812 C C . SER A 1 101 ? 23.133 -10.747 -8.970 1.00 81.69 101 SER A C 1
ATOM 814 O O . SER A 1 101 ? 22.238 -11.384 -9.525 1.00 81.69 101 SER A O 1
ATOM 816 N N . LEU A 1 102 ? 23.288 -9.434 -9.172 1.00 80.94 102 LEU A N 1
ATOM 817 C CA . LEU A 1 102 ? 22.414 -8.655 -10.055 1.00 80.94 102 LEU A CA 1
ATOM 818 C C . LEU A 1 102 ? 22.488 -9.133 -11.508 1.00 80.94 102 LEU A C 1
ATOM 820 O O . LEU A 1 102 ? 21.455 -9.267 -12.162 1.00 80.94 102 LEU A O 1
ATOM 824 N N . ARG A 1 103 ? 23.687 -9.447 -12.017 1.00 79.81 103 ARG A N 1
ATOM 825 C CA . ARG A 1 103 ? 23.838 -10.030 -13.360 1.00 79.81 103 ARG A CA 1
ATOM 826 C C . ARG A 1 103 ? 23.094 -11.353 -13.485 1.00 79.81 103 ARG A C 1
ATOM 828 O O . ARG A 1 103 ? 22.442 -11.559 -14.502 1.00 79.81 103 ARG A O 1
ATOM 835 N N . PHE A 1 104 ? 23.165 -12.230 -12.486 1.00 79.69 104 PHE A N 1
ATOM 836 C CA . PHE A 1 104 ? 22.426 -13.496 -12.506 1.00 79.69 104 PHE A CA 1
ATOM 837 C C . PHE A 1 104 ? 20.912 -13.274 -12.555 1.00 79.69 104 PHE A C 1
ATOM 839 O O . PHE A 1 104 ? 20.242 -13.872 -13.393 1.00 79.69 104 PHE A O 1
ATOM 846 N N . ILE A 1 105 ? 20.385 -12.349 -11.750 1.00 80.62 105 ILE A N 1
ATOM 847 C CA . ILE A 1 105 ? 18.961 -11.983 -11.776 1.00 80.62 105 ILE A CA 1
ATOM 848 C C . ILE A 1 105 ? 18.557 -11.440 -13.154 1.00 80.62 105 ILE A C 1
ATOM 850 O O . ILE A 1 105 ? 17.540 -11.856 -13.702 1.00 80.62 105 ILE A O 1
ATOM 854 N N . LEU A 1 106 ? 19.356 -10.547 -13.746 1.00 78.50 106 LEU A N 1
ATOM 855 C CA . LEU A 1 106 ? 19.068 -9.971 -15.065 1.00 78.50 106 LEU A CA 1
ATOM 856 C C . LEU A 1 106 ? 19.160 -11.008 -16.196 1.00 78.50 106 LEU A C 1
ATOM 858 O O . LEU A 1 106 ? 18.365 -10.958 -17.134 1.00 78.50 106 LEU A O 1
ATOM 862 N N . LYS A 1 107 ? 20.090 -11.966 -16.105 1.00 75.69 107 LYS A N 1
ATOM 863 C CA . LYS A 1 107 ? 20.203 -13.082 -17.058 1.00 75.69 107 LYS A CA 1
ATOM 864 C C . LYS A 1 107 ? 18.984 -14.003 -17.012 1.00 75.69 107 LYS A C 1
ATOM 866 O O . LYS A 1 107 ? 18.510 -14.418 -18.067 1.00 75.69 107 LYS A O 1
ATOM 871 N N . ASP A 1 108 ? 18.441 -14.253 -15.821 1.00 74.62 108 ASP A N 1
ATOM 872 C CA . ASP A 1 108 ? 17.235 -15.068 -15.627 1.00 74.62 108 ASP A CA 1
ATOM 873 C C . ASP A 1 108 ? 15.972 -14.435 -16.245 1.00 74.62 108 ASP A C 1
ATOM 875 O O . ASP A 1 108 ? 14.999 -15.143 -16.516 1.00 74.62 108 ASP A O 1
ATOM 879 N N . ILE A 1 109 ? 15.953 -13.112 -16.462 1.00 70.00 109 ILE A N 1
ATOM 880 C CA . ILE A 1 109 ? 14.795 -12.408 -17.041 1.00 70.00 109 ILE A CA 1
ATOM 881 C C . ILE A 1 109 ? 14.641 -12.743 -18.526 1.00 70.00 109 ILE A C 1
ATOM 883 O O . ILE A 1 109 ? 13.522 -12.977 -18.981 1.00 70.00 109 ILE A O 1
ATOM 887 N N . LYS A 1 110 ? 15.744 -12.818 -19.275 1.00 64.00 110 LYS A N 1
ATOM 888 C CA . LYS A 1 110 ? 15.799 -13.329 -20.652 1.00 64.00 110 LYS A CA 1
ATOM 889 C C . LYS A 1 110 ? 17.241 -13.705 -20.944 1.00 64.00 110 LYS A C 1
ATOM 891 O O . LYS A 1 110 ? 18.059 -12.798 -20.902 1.00 64.00 110 LYS A O 1
ATOM 896 N N . ASN A 1 111 ? 17.480 -14.978 -21.285 1.00 58.44 111 ASN A N 1
ATOM 897 C CA . ASN A 1 111 ? 18.717 -15.676 -21.695 1.00 58.44 111 ASN A CA 1
ATOM 898 C C . ASN A 1 111 ? 19.758 -14.852 -22.498 1.00 58.44 111 ASN A C 1
ATOM 900 O O . ASN A 1 111 ? 20.137 -15.219 -23.607 1.00 58.44 111 ASN A O 1
ATOM 904 N N . LEU A 1 112 ? 20.212 -13.720 -21.974 1.00 56.97 112 LEU A N 1
ATOM 905 C CA . LEU A 1 112 ? 21.224 -12.862 -22.561 1.00 56.97 112 LEU A CA 1
ATOM 906 C C . LEU A 1 112 ? 22.566 -13.370 -22.058 1.00 56.97 112 LEU A C 1
ATOM 908 O O . LEU A 1 112 ? 22.888 -13.263 -20.871 1.00 56.97 112 LEU A O 1
ATOM 912 N N . THR A 1 113 ? 23.344 -13.957 -22.954 1.00 51.91 113 THR A N 1
ATOM 913 C CA . THR A 1 113 ? 24.701 -14.391 -22.648 1.00 51.91 113 THR A CA 1
ATOM 914 C C . THR A 1 113 ? 25.692 -13.245 -22.899 1.00 51.91 113 THR A C 1
ATOM 916 O O . THR A 1 113 ? 25.460 -12.345 -23.703 1.00 51.91 113 THR A O 1
ATOM 919 N N . ASP A 1 114 ? 26.785 -13.259 -22.134 1.00 58.66 114 ASP A N 1
ATOM 920 C CA . ASP A 1 114 ? 28.067 -12.608 -22.462 1.00 58.66 114 ASP A CA 1
ATOM 921 C C . ASP A 1 114 ? 28.263 -11.094 -22.298 1.00 58.66 114 ASP A C 1
ATOM 923 O O . ASP A 1 114 ? 29.300 -10.562 -22.697 1.00 58.66 114 ASP A O 1
ATOM 927 N N . VAL A 1 115 ? 27.390 -10.385 -21.579 1.00 61.00 115 VAL A N 1
ATOM 928 C CA . VAL A 1 115 ? 27.687 -8.987 -21.211 1.00 61.00 115 VAL A CA 1
ATOM 929 C C . VAL A 1 115 ? 28.418 -8.909 -19.865 1.00 61.00 115 VAL A C 1
ATOM 931 O O . VAL A 1 115 ? 27.842 -9.174 -18.809 1.00 61.00 115 VAL A O 1
ATOM 934 N N . LYS A 1 116 ? 29.703 -8.520 -19.893 1.00 63.91 116 LYS A N 1
ATOM 935 C CA . LYS A 1 116 ? 30.525 -8.336 -18.679 1.00 63.91 116 LYS A CA 1
ATOM 936 C C . LYS A 1 116 ? 30.095 -7.126 -17.846 1.00 63.91 116 LYS A C 1
ATOM 938 O O . LYS A 1 116 ? 30.139 -7.208 -16.628 1.00 63.91 116 LYS A O 1
ATOM 943 N N . ASN A 1 117 ? 29.668 -6.027 -18.465 1.00 75.31 117 ASN A N 1
ATOM 944 C CA . ASN A 1 117 ? 29.322 -4.790 -17.757 1.00 75.31 117 ASN A CA 1
ATOM 945 C C . ASN A 1 117 ? 27.801 -4.674 -17.543 1.00 75.31 117 ASN A C 1
ATOM 947 O O . ASN A 1 117 ? 27.057 -4.662 -18.526 1.00 75.31 117 ASN A O 1
ATOM 951 N N . ILE A 1 118 ? 27.339 -4.533 -16.289 1.00 73.94 118 ILE A N 1
ATOM 952 C CA . ILE A 1 118 ? 25.908 -4.335 -15.973 1.00 73.94 118 ILE A CA 1
ATOM 953 C C . ILE A 1 118 ? 25.310 -3.165 -16.747 1.00 73.94 118 ILE A C 1
ATOM 955 O O . ILE A 1 118 ? 24.190 -3.267 -17.235 1.00 73.94 118 ILE A O 1
ATOM 959 N N . ILE A 1 119 ? 26.047 -2.064 -16.889 1.00 76.25 119 ILE A N 1
ATOM 960 C CA . ILE A 1 119 ? 25.541 -0.852 -17.536 1.00 76.25 119 ILE A CA 1
ATOM 961 C C . ILE A 1 119 ? 25.176 -1.137 -18.998 1.00 76.25 119 ILE A C 1
ATOM 963 O O . ILE A 1 119 ? 24.125 -0.717 -19.478 1.00 76.25 119 ILE A O 1
ATOM 967 N N . ASN A 1 120 ? 26.017 -1.896 -19.700 1.00 77.06 120 ASN A N 1
ATOM 968 C CA . ASN A 1 120 ? 25.749 -2.284 -21.083 1.00 77.06 120 ASN A CA 1
ATOM 969 C C . ASN A 1 120 ? 24.630 -3.327 -21.170 1.00 77.06 120 ASN A C 1
ATOM 971 O O . ASN A 1 120 ? 23.834 -3.282 -22.105 1.00 77.06 120 ASN A O 1
ATOM 975 N N . LEU A 1 121 ? 24.531 -4.224 -20.185 1.00 77.62 121 LEU A N 1
ATOM 976 C CA . LEU A 1 121 ? 23.440 -5.193 -20.109 1.00 77.62 121 LEU A CA 1
ATO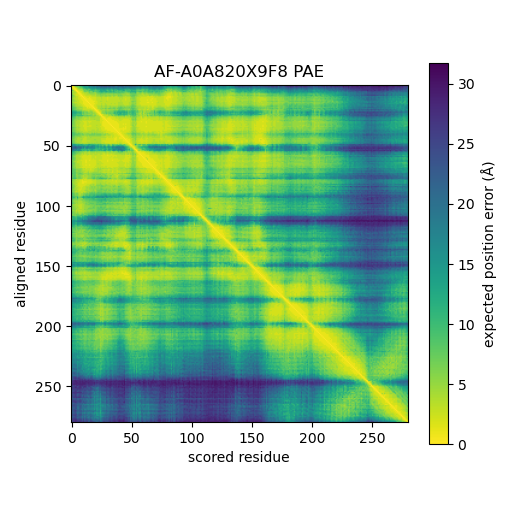M 977 C C . LEU A 1 121 ? 22.090 -4.481 -19.936 1.00 77.62 121 LEU A C 1
ATOM 979 O O . LEU A 1 121 ? 21.133 -4.820 -20.624 1.00 77.62 121 LEU A O 1
ATOM 983 N N . LEU A 1 122 ? 22.030 -3.463 -19.073 1.00 80.31 122 LEU A N 1
ATOM 984 C CA . LEU A 1 122 ? 20.839 -2.637 -18.873 1.00 80.31 122 LEU A CA 1
ATOM 985 C C . LEU A 1 122 ? 20.462 -1.869 -20.141 1.00 80.31 122 LEU A C 1
ATOM 987 O O . LEU A 1 122 ? 19.302 -1.911 -20.535 1.00 80.31 122 LEU A O 1
ATOM 991 N N . LYS A 1 123 ? 21.428 -1.238 -20.826 1.00 80.69 123 LYS A N 1
ATOM 992 C CA . LYS A 1 123 ? 21.171 -0.565 -22.114 1.00 80.69 123 LYS A CA 1
ATOM 993 C C . LYS A 1 123 ? 20.537 -1.512 -23.133 1.00 80.69 123 LYS A C 1
ATOM 995 O O . LYS A 1 123 ? 19.497 -1.184 -23.684 1.00 80.69 123 LYS A O 1
ATOM 1000 N N . LEU A 1 124 ? 21.106 -2.706 -23.316 1.00 78.75 124 LEU A N 1
ATOM 1001 C CA . LEU A 1 124 ? 20.562 -3.720 -24.228 1.00 78.75 124 LEU A CA 1
ATOM 1002 C C . LEU A 1 124 ? 19.157 -4.181 -23.823 1.00 78.75 124 LEU A C 1
ATOM 1004 O O . LEU A 1 124 ? 18.300 -4.410 -24.675 1.00 78.75 124 LEU A O 1
ATOM 1008 N N . LEU A 1 125 ? 18.910 -4.338 -22.523 1.00 81.44 125 LEU A N 1
ATOM 1009 C CA . LEU A 1 125 ? 17.598 -4.718 -22.008 1.00 81.44 125 LEU A CA 1
ATOM 1010 C C . LEU A 1 125 ? 16.540 -3.633 -22.251 1.00 81.44 125 LEU A C 1
ATOM 1012 O O . LEU A 1 125 ? 15.407 -3.980 -22.591 1.00 81.44 125 LEU A O 1
ATOM 1016 N N . PHE A 1 126 ? 16.917 -2.358 -22.124 1.00 84.12 126 PHE A N 1
ATOM 1017 C CA . PHE A 1 126 ? 16.046 -1.216 -22.403 1.00 84.12 126 PHE A CA 1
ATOM 1018 C C . PHE A 1 126 ? 15.834 -0.992 -23.905 1.00 84.12 126 PHE A C 1
ATOM 1020 O O . PHE A 1 126 ? 14.702 -0.798 -24.324 1.00 84.12 126 PHE A O 1
ATOM 1027 N N . ASP A 1 127 ? 16.879 -1.085 -24.732 1.00 80.75 127 ASP A N 1
ATOM 1028 C CA . ASP A 1 127 ? 16.786 -0.882 -26.189 1.00 80.75 127 ASP A CA 1
ATOM 1029 C C . ASP A 1 127 ? 15.885 -1.919 -26.883 1.00 80.75 127 ASP A C 1
ATOM 1031 O O . ASP A 1 127 ? 15.318 -1.648 -27.940 1.00 80.75 127 ASP A O 1
ATOM 1035 N N . HIS A 1 128 ? 15.756 -3.115 -26.306 1.00 78.56 128 HIS A N 1
ATOM 1036 C CA . HIS A 1 128 ? 14.923 -4.190 -26.845 1.00 78.56 128 HIS A CA 1
ATOM 1037 C C . HIS A 1 128 ? 13.541 -4.311 -26.178 1.00 78.56 128 HIS A C 1
ATOM 1039 O O . HIS A 1 128 ? 12.879 -5.330 -26.391 1.00 78.56 128 HIS A O 1
ATOM 1045 N N . ASP A 1 129 ? 13.133 -3.352 -25.335 1.00 73.94 129 ASP A N 1
ATOM 1046 C CA . ASP A 1 129 ? 11.885 -3.392 -24.548 1.00 73.94 129 ASP A CA 1
ATOM 1047 C C . ASP A 1 129 ? 11.705 -4.708 -23.759 1.00 73.94 129 ASP A C 1
ATOM 1049 O O . ASP A 1 129 ? 10.604 -5.216 -23.530 1.00 73.94 129 ASP A O 1
ATOM 1053 N N . LYS A 1 130 ? 12.825 -5.325 -23.356 1.00 76.12 130 LYS A N 1
ATOM 1054 C CA . LYS A 1 130 ? 12.839 -6.618 -22.652 1.00 76.12 130 LYS A CA 1
ATOM 1055 C C . LYS A 1 130 ? 12.688 -6.453 -21.146 1.00 76.12 130 LYS A C 1
ATOM 1057 O O . LYS A 1 130 ? 12.279 -7.405 -20.482 1.00 76.12 130 LYS A O 1
ATOM 1062 N N . LEU A 1 131 ? 13.029 -5.278 -20.627 1.00 82.81 131 LEU A N 1
ATOM 1063 C CA . LEU A 1 131 ? 12.962 -4.925 -19.219 1.00 82.81 131 LEU A CA 1
ATOM 1064 C C . LEU A 1 131 ? 12.303 -3.554 -19.093 1.00 82.81 131 LEU A C 1
ATOM 1066 O O . LEU A 1 131 ? 12.782 -2.592 -19.684 1.00 82.81 131 LEU A O 1
ATOM 1070 N N . HIS A 1 132 ? 11.256 -3.484 -18.278 1.00 85.31 132 HIS A N 1
ATOM 1071 C CA . HIS A 1 132 ? 10.736 -2.221 -17.773 1.00 85.31 132 HIS A CA 1
ATOM 1072 C C . HIS A 1 132 ? 11.205 -2.081 -16.331 1.00 85.31 132 HIS A C 1
ATOM 1074 O O . HIS A 1 132 ? 11.100 -3.025 -15.544 1.00 85.31 132 HIS A O 1
ATOM 1080 N N . CYS A 1 133 ? 11.753 -0.924 -15.995 1.00 85.06 133 CYS A N 1
ATOM 1081 C CA . CYS A 1 133 ? 12.300 -0.628 -14.688 1.00 85.06 133 CYS A CA 1
ATOM 1082 C C . CYS A 1 133 ? 11.559 0.560 -14.084 1.00 85.06 133 CYS A C 1
ATOM 1084 O O . CYS A 1 133 ? 11.372 1.597 -14.725 1.00 85.06 133 CYS A O 1
ATOM 1086 N N . ILE A 1 134 ? 11.136 0.379 -12.839 1.00 83.94 134 ILE A N 1
ATOM 1087 C CA . ILE A 1 134 ? 10.536 1.424 -12.024 1.00 83.94 134 ILE A CA 1
ATOM 1088 C C . ILE A 1 134 ? 11.489 1.647 -10.862 1.00 83.94 134 ILE A C 1
ATOM 1090 O O . ILE A 1 134 ? 11.848 0.690 -10.173 1.00 83.94 134 ILE A O 1
ATOM 1094 N N . ILE A 1 135 ? 11.930 2.887 -10.681 1.00 79.94 135 ILE A N 1
ATOM 1095 C CA . ILE A 1 135 ? 12.861 3.252 -9.614 1.00 79.94 135 ILE A CA 1
ATOM 1096 C C . ILE A 1 135 ? 12.159 4.212 -8.669 1.00 79.94 135 ILE A C 1
ATOM 1098 O O . ILE A 1 135 ? 11.645 5.240 -9.095 1.00 79.94 135 ILE A O 1
ATOM 1102 N N . GLY A 1 136 ? 12.157 3.874 -7.390 1.00 79.75 136 GLY A N 1
ATOM 1103 C CA . GLY A 1 136 ? 11.688 4.745 -6.328 1.00 79.75 136 GLY A CA 1
ATOM 1104 C C . GLY A 1 136 ? 12.744 5.756 -5.892 1.00 79.75 136 GLY A C 1
ATOM 1105 O O . GLY A 1 136 ? 13.902 5.383 -5.684 1.00 79.75 136 GLY A O 1
ATOM 1106 N N . THR A 1 137 ? 12.378 7.033 -5.790 1.00 74.62 137 THR A N 1
ATOM 1107 C CA . THR A 1 137 ? 13.243 8.093 -5.248 1.00 74.62 137 THR A CA 1
ATOM 1108 C C . THR A 1 137 ? 12.461 8.989 -4.303 1.00 74.62 137 THR A C 1
ATOM 1110 O O . THR A 1 137 ? 11.319 9.356 -4.579 1.00 74.62 137 THR A O 1
ATOM 1113 N N . ARG A 1 138 ? 13.108 9.389 -3.204 1.00 72.69 138 ARG A N 1
ATOM 1114 C CA . ARG A 1 138 ? 12.463 10.146 -2.123 1.00 72.69 138 ARG A CA 1
ATOM 1115 C C . ARG A 1 138 ? 12.405 11.645 -2.352 1.00 72.69 138 ARG A C 1
ATOM 1117 O O . ARG A 1 138 ? 11.756 12.342 -1.592 1.00 72.69 138 ARG A O 1
ATOM 1124 N N . THR A 1 139 ? 13.180 12.184 -3.286 1.00 77.75 139 THR A N 1
ATOM 1125 C CA . THR A 1 139 ? 13.169 13.626 -3.543 1.00 77.75 139 THR A CA 1
ATOM 1126 C C . THR A 1 139 ? 13.491 13.927 -4.995 1.00 77.75 139 THR A C 1
ATOM 1128 O O . THR A 1 139 ? 14.278 13.234 -5.648 1.00 77.75 139 THR A O 1
ATOM 1131 N N . LEU A 1 140 ? 12.971 15.055 -5.477 1.00 80.12 140 LEU A N 1
ATOM 1132 C CA . LEU A 1 140 ? 13.376 15.634 -6.760 1.00 80.12 140 LEU A CA 1
ATOM 1133 C C . LEU A 1 140 ? 14.888 15.910 -6.826 1.00 80.12 140 LEU A C 1
ATOM 1135 O O . LEU A 1 140 ? 15.489 15.817 -7.895 1.00 80.12 140 LEU A O 1
ATOM 1139 N N . SER A 1 141 ? 15.514 16.228 -5.691 1.00 81.25 141 SER A N 1
ATOM 1140 C CA . SER A 1 141 ? 16.955 16.482 -5.594 1.00 81.25 141 SER A CA 1
ATOM 1141 C C . SER A 1 141 ? 17.788 15.236 -5.890 1.00 81.25 141 SER A C 1
ATOM 1143 O O . SER A 1 141 ? 18.797 15.323 -6.588 1.00 81.25 141 SER A O 1
ATOM 1145 N N . GLU A 1 142 ? 17.371 14.072 -5.387 1.00 80.12 142 GLU A N 1
ATOM 1146 C CA . GLU A 1 142 ? 18.007 12.791 -5.712 1.00 80.12 142 GLU A CA 1
ATOM 1147 C C . GLU A 1 142 ? 17.865 12.472 -7.198 1.00 80.12 142 GLU A C 1
ATOM 1149 O O . GLU A 1 142 ? 18.862 12.173 -7.856 1.00 80.12 142 GLU A O 1
ATOM 1154 N N . TYR A 1 143 ? 16.656 12.617 -7.747 1.00 81.19 143 TYR A N 1
ATOM 1155 C CA . TYR A 1 143 ? 16.420 12.427 -9.176 1.00 81.19 143 TYR A CA 1
ATOM 1156 C C . TYR A 1 143 ? 17.321 13.327 -10.035 1.00 81.19 143 TYR A C 1
ATOM 1158 O O . TYR A 1 143 ? 17.959 12.836 -10.964 1.00 81.19 143 TYR A O 1
ATOM 1166 N N . ARG A 1 144 ? 17.438 14.623 -9.703 1.00 82.81 144 ARG A N 1
ATOM 1167 C CA . ARG A 1 144 ? 18.319 15.559 -10.424 1.00 82.81 144 ARG A CA 1
ATOM 1168 C C . ARG A 1 144 ? 19.770 15.094 -10.412 1.00 82.81 144 ARG A C 1
ATOM 1170 O O . ARG A 1 144 ? 20.368 14.999 -11.477 1.00 82.81 144 ARG A O 1
ATOM 1177 N N . LYS A 1 145 ? 20.295 14.694 -9.248 1.00 82.31 145 LYS A N 1
ATOM 1178 C CA . LYS A 1 145 ? 21.656 14.142 -9.137 1.00 82.31 145 LYS A CA 1
ATOM 1179 C C . LYS A 1 145 ? 21.843 12.914 -10.027 1.00 82.31 145 LYS A C 1
ATOM 1181 O O . LYS A 1 145 ? 22.838 12.824 -10.744 1.00 82.31 145 LYS A O 1
ATOM 1186 N N . TYR A 1 146 ? 20.900 11.970 -10.012 1.00 76.62 146 TYR A N 1
ATOM 1187 C CA . TYR A 1 146 ? 20.998 10.767 -10.844 1.00 76.62 146 TYR A CA 1
ATOM 1188 C C . TYR A 1 146 ? 20.938 11.083 -12.336 1.00 76.62 146 TYR A C 1
ATOM 1190 O O . TYR A 1 146 ? 21.714 10.506 -13.103 1.00 76.62 146 TYR A O 1
ATOM 1198 N N . ASN A 1 147 ? 20.055 12.002 -12.725 1.00 75.69 147 ASN A N 1
ATOM 1199 C CA . ASN A 1 147 ? 19.866 12.400 -14.112 1.00 75.69 147 ASN A CA 1
ATOM 1200 C C . ASN A 1 147 ? 21.084 13.166 -14.656 1.00 75.69 147 ASN A C 1
ATOM 1202 O O . ASN A 1 147 ? 21.568 12.844 -15.734 1.00 75.69 147 ASN A O 1
ATOM 1206 N N . GLU A 1 148 ? 21.640 14.103 -13.883 1.00 74.44 148 GLU A N 1
ATOM 1207 C CA . GLU A 1 148 ? 22.850 14.861 -14.245 1.00 74.44 148 GLU A CA 1
ATOM 1208 C C . GLU A 1 148 ? 24.091 13.964 -14.359 1.00 74.44 148 GLU A C 1
ATOM 1210 O O . GLU A 1 148 ? 24.972 14.210 -15.179 1.00 74.44 148 GLU A O 1
ATOM 1215 N N . THR A 1 149 ? 24.158 12.892 -13.564 1.00 72.38 149 THR A N 1
ATOM 1216 C CA . THR A 1 149 ? 25.338 12.017 -13.527 1.00 72.38 149 THR A CA 1
ATOM 1217 C C . THR A 1 149 ? 25.360 10.992 -14.667 1.00 72.38 149 THR A C 1
ATOM 1219 O O . THR A 1 149 ? 26.435 10.549 -15.068 1.00 72.38 149 THR A O 1
ATOM 1222 N N . ASN A 1 150 ? 24.204 10.560 -15.191 1.00 69.44 150 ASN A N 1
ATOM 1223 C CA . ASN A 1 150 ? 24.144 9.400 -16.089 1.00 69.44 150 ASN A CA 1
ATOM 1224 C C . ASN A 1 150 ? 23.228 9.606 -17.306 1.00 69.44 150 ASN A C 1
ATOM 1226 O O . ASN A 1 150 ? 22.006 9.563 -17.198 1.00 69.44 150 ASN A O 1
ATOM 1230 N N . SER A 1 151 ? 23.829 9.608 -18.501 1.00 76.44 151 SER A N 1
ATOM 1231 C CA . SER A 1 151 ? 23.144 9.701 -19.809 1.00 76.44 151 SER A CA 1
ATOM 1232 C C . SER A 1 151 ? 22.069 8.621 -20.068 1.00 76.44 151 SER A C 1
ATOM 1234 O O . SER A 1 151 ? 21.186 8.790 -20.908 1.00 76.44 151 SER A O 1
ATOM 1236 N N . ILE A 1 152 ? 22.110 7.493 -19.352 1.00 78.94 152 ILE A N 1
ATOM 1237 C CA . ILE A 1 152 ? 21.138 6.397 -19.515 1.00 78.94 152 ILE A CA 1
ATOM 1238 C C . ILE A 1 152 ? 19.774 6.799 -18.958 1.00 78.94 152 ILE A C 1
ATOM 1240 O O . ILE A 1 152 ? 18.755 6.529 -19.592 1.00 78.94 152 ILE A O 1
ATOM 1244 N N . PHE A 1 153 ? 19.736 7.450 -17.795 1.00 82.81 153 PHE A N 1
ATOM 1245 C CA . PHE A 1 153 ? 18.466 7.794 -17.164 1.00 82.81 153 PHE A CA 1
ATOM 1246 C C . PHE A 1 153 ? 17.688 8.794 -18.018 1.00 82.81 153 PHE A C 1
ATOM 1248 O O . PHE A 1 153 ? 16.532 8.542 -18.337 1.00 82.81 153 PHE A O 1
ATOM 1255 N N . GLU A 1 154 ? 18.350 9.822 -18.540 1.00 82.81 154 GLU A N 1
ATOM 1256 C CA . GLU A 1 154 ? 17.720 10.799 -19.431 1.00 82.81 154 GLU A CA 1
ATOM 1257 C C . GLU A 1 154 ? 17.143 10.169 -20.717 1.00 82.81 154 GLU A C 1
ATOM 1259 O O . GLU A 1 154 ? 16.090 10.583 -21.222 1.00 82.81 154 GLU A O 1
ATOM 1264 N N . LYS A 1 155 ? 17.826 9.150 -21.258 1.00 85.12 155 LYS A N 1
ATOM 1265 C CA . LYS A 1 155 ? 17.459 8.502 -22.523 1.00 85.12 155 LYS A CA 1
ATOM 1266 C C . LYS A 1 155 ? 16.311 7.501 -22.383 1.00 85.12 155 LYS A C 1
ATOM 1268 O O . LYS A 1 155 ? 15.518 7.390 -23.318 1.00 85.12 155 LYS A O 1
ATOM 1273 N N . TYR A 1 156 ? 16.224 6.775 -21.267 1.00 87.31 156 TYR A N 1
ATOM 1274 C CA . TYR A 1 156 ? 15.287 5.653 -21.102 1.00 87.31 156 TYR A CA 1
ATOM 1275 C C . TYR A 1 156 ? 14.212 5.868 -20.035 1.00 87.31 156 TYR A C 1
ATOM 1277 O O . TYR A 1 156 ? 13.254 5.091 -20.015 1.00 87.31 156 TYR A O 1
ATOM 1285 N N . PHE A 1 157 ? 14.341 6.886 -19.179 1.00 89.94 157 PHE A N 1
ATOM 1286 C CA . PHE A 1 157 ? 13.434 7.117 -18.060 1.00 89.94 157 PHE A CA 1
ATOM 1287 C C . PHE A 1 157 ? 12.655 8.430 -18.201 1.00 89.94 157 PHE A C 1
ATOM 1289 O O . PHE A 1 157 ? 13.133 9.425 -18.746 1.00 89.94 157 PHE A O 1
ATOM 1296 N N . GLN A 1 158 ? 11.433 8.414 -17.681 1.00 90.75 158 GLN A N 1
ATOM 1297 C CA . GLN A 1 158 ? 10.635 9.584 -17.320 1.00 90.75 158 GLN A CA 1
ATOM 1298 C C . GLN A 1 158 ? 10.532 9.674 -15.797 1.00 90.75 158 GLN A C 1
ATOM 1300 O O . GLN A 1 158 ? 11.049 8.819 -15.084 1.00 90.75 158 GLN A O 1
ATOM 1305 N N . TYR A 1 159 ? 9.858 10.692 -15.279 1.00 88.94 159 TYR A N 1
ATOM 1306 C CA . TYR A 1 159 ? 9.478 10.722 -13.874 1.00 88.94 159 TYR A CA 1
ATOM 1307 C C . TYR A 1 159 ? 7.964 10.841 -13.733 1.00 88.94 159 TYR A C 1
ATOM 1309 O O . TYR A 1 159 ? 7.285 11.438 -14.570 1.00 88.94 159 TYR A O 1
ATOM 1317 N N . VAL A 1 160 ? 7.450 10.265 -12.656 1.00 89.12 160 VAL A N 1
ATOM 1318 C CA . VAL A 1 160 ? 6.073 10.399 -12.194 1.00 89.12 160 VAL A CA 1
ATOM 1319 C C . VAL A 1 160 ? 6.155 11.048 -10.827 1.00 89.12 160 VAL A C 1
ATOM 1321 O O . VAL A 1 160 ? 6.701 10.463 -9.893 1.00 89.12 160 VAL A O 1
ATOM 1324 N N . LEU A 1 161 ? 5.659 12.279 -10.734 1.00 86.38 161 LEU A N 1
ATOM 1325 C CA . LEU A 1 161 ? 5.593 12.998 -9.472 1.00 86.38 161 LEU A CA 1
ATOM 1326 C C . LEU A 1 161 ? 4.331 12.565 -8.728 1.00 86.38 161 LEU A C 1
ATOM 1328 O O . LEU A 1 161 ? 3.220 12.837 -9.188 1.00 86.38 161 LEU A O 1
ATOM 1332 N N . VAL A 1 162 ? 4.514 11.913 -7.584 1.00 83.88 162 VAL A N 1
ATOM 1333 C CA . VAL A 1 162 ? 3.422 11.582 -6.671 1.00 83.88 162 VAL A CA 1
ATOM 1334 C C . VAL A 1 162 ? 3.128 12.820 -5.844 1.00 83.88 162 VAL A C 1
ATOM 1336 O O . VAL A 1 162 ? 3.983 13.317 -5.110 1.00 83.88 162 VAL A O 1
ATOM 1339 N N . LYS A 1 163 ? 1.922 13.358 -6.017 1.00 77.50 163 LYS A N 1
ATOM 1340 C CA . LYS A 1 163 ? 1.479 14.522 -5.254 1.00 77.50 163 LYS A CA 1
ATOM 1341 C C . LYS A 1 163 ? 0.996 14.080 -3.881 1.00 77.50 163 LYS A C 1
ATOM 1343 O O . LYS A 1 163 ? 0.557 12.946 -3.696 1.00 77.50 163 LYS A O 1
ATOM 1348 N N . GLU A 1 164 ? 1.038 15.009 -2.934 1.00 76.00 164 GLU A N 1
ATOM 1349 C CA . GLU A 1 164 ? 0.399 14.810 -1.638 1.00 76.00 164 GLU A CA 1
ATOM 1350 C C . GLU A 1 164 ? -1.090 14.485 -1.821 1.00 76.00 164 GLU A C 1
ATOM 1352 O O . GLU A 1 164 ? -1.778 15.053 -2.677 1.00 76.00 164 GLU A O 1
ATOM 1357 N N . THR A 1 165 ? -1.584 13.554 -1.009 1.00 77.06 165 THR A N 1
ATOM 1358 C CA . THR A 1 165 ? -2.984 13.136 -1.024 1.00 77.06 165 THR A CA 1
ATOM 1359 C C . THR A 1 165 ? -3.880 14.298 -0.594 1.00 77.06 165 THR A C 1
ATOM 1361 O O . THR A 1 165 ? -3.633 14.927 0.434 1.00 77.06 165 THR A O 1
ATOM 1364 N N . SER A 1 166 ? -4.952 14.587 -1.338 1.00 80.38 166 SER A N 1
ATOM 1365 C CA . SER A 1 166 ? -5.912 15.607 -0.904 1.00 80.38 166 SER A CA 1
ATOM 1366 C C . SER A 1 166 ? -6.692 15.143 0.336 1.00 80.38 166 SER A C 1
ATOM 1368 O O . SER A 1 166 ? -6.800 13.946 0.611 1.00 80.38 166 SER A O 1
ATOM 1370 N N . VAL A 1 167 ? -7.300 16.075 1.081 1.00 83.75 167 VAL A N 1
ATOM 1371 C CA . VAL A 1 167 ? -8.174 15.719 2.220 1.00 83.75 167 VAL A CA 1
ATOM 1372 C C . VAL A 1 167 ? -9.331 14.821 1.762 1.00 83.75 167 VAL A C 1
ATOM 1374 O O . VAL A 1 167 ? -9.684 13.870 2.454 1.00 83.75 167 VAL A O 1
ATOM 1377 N N . ASN A 1 168 ? -9.877 15.071 0.569 1.00 83.81 168 ASN A N 1
ATOM 1378 C CA . ASN A 1 168 ? -10.959 14.270 -0.002 1.00 83.81 168 ASN A CA 1
ATOM 1379 C C . ASN A 1 168 ? -10.501 12.846 -0.336 1.00 83.81 168 ASN A C 1
ATOM 1381 O O . ASN A 1 168 ? -11.193 11.886 0.002 1.00 83.81 168 ASN A O 1
ATOM 1385 N N . ASP A 1 169 ? -9.320 12.700 -0.939 1.00 80.25 169 ASP A N 1
ATOM 1386 C CA . ASP A 1 169 ? -8.745 11.385 -1.234 1.00 80.25 169 ASP A CA 1
ATOM 1387 C C . ASP A 1 169 ? -8.404 10.633 0.057 1.00 80.25 169 ASP A C 1
ATOM 1389 O O . ASP A 1 169 ? -8.641 9.433 0.153 1.00 80.25 169 ASP A O 1
ATOM 1393 N N . CYS A 1 170 ? -7.939 11.339 1.092 1.00 81.62 170 CYS A N 1
ATOM 1394 C CA . CYS A 1 170 ? -7.721 10.761 2.415 1.00 81.62 170 CYS A CA 1
ATOM 1395 C C . CYS A 1 170 ? -9.024 10.221 3.020 1.00 81.62 170 CYS A C 1
ATOM 1397 O O . CYS A 1 170 ? -9.045 9.095 3.506 1.00 81.62 170 CYS A O 1
ATOM 1399 N N . ILE A 1 171 ? -10.136 10.958 2.925 1.00 85.31 171 ILE A N 1
ATOM 1400 C CA . ILE A 1 171 ? -11.450 10.471 3.377 1.00 85.31 171 ILE A CA 1
ATOM 1401 C C . ILE A 1 171 ? -11.851 9.197 2.618 1.00 85.31 171 ILE A C 1
ATOM 1403 O O . ILE A 1 171 ? -12.337 8.247 3.232 1.00 85.31 171 ILE A O 1
ATOM 1407 N N . LEU A 1 172 ? -11.623 9.137 1.301 1.00 82.62 172 LEU A N 1
ATOM 1408 C CA . LEU A 1 172 ? -11.890 7.933 0.505 1.00 82.62 172 LEU A CA 1
ATOM 1409 C C . LEU A 1 172 ? -11.018 6.749 0.937 1.00 82.62 172 LEU A C 1
ATOM 1411 O O . LEU A 1 172 ? -11.531 5.637 1.073 1.00 82.62 172 LEU A O 1
ATOM 1415 N N . ILE A 1 173 ? -9.732 6.989 1.206 1.00 80.88 173 ILE A N 1
ATOM 1416 C CA . ILE A 1 173 ? -8.813 5.983 1.751 1.00 80.88 173 ILE A CA 1
ATOM 1417 C C . ILE A 1 173 ? -9.335 5.467 3.093 1.00 80.88 173 ILE A C 1
ATOM 1419 O O . ILE A 1 173 ? -9.475 4.259 3.271 1.00 80.88 173 ILE A O 1
ATOM 1423 N N . LEU A 1 174 ? -9.685 6.371 4.012 1.00 81.06 174 LEU A N 1
ATOM 1424 C CA . LEU A 1 174 ? -10.181 6.038 5.348 1.00 81.06 174 LEU A CA 1
ATOM 1425 C C . LEU A 1 174 ? -11.476 5.224 5.310 1.00 81.06 174 LEU A C 1
ATOM 1427 O O . LEU A 1 174 ? -11.599 4.265 6.063 1.00 81.06 174 LEU A O 1
ATOM 1431 N N . ARG A 1 175 ? -12.408 5.556 4.410 1.00 82.81 175 ARG A N 1
ATOM 1432 C CA . ARG A 1 175 ? -13.661 4.805 4.215 1.00 82.81 175 ARG A CA 1
ATOM 1433 C C . ARG A 1 175 ? -13.435 3.382 3.714 1.00 82.81 175 ARG A C 1
ATOM 1435 O O . ARG A 1 175 ? -14.240 2.500 3.998 1.00 82.81 175 ARG A O 1
ATOM 1442 N N . GLY A 1 176 ? -12.373 3.151 2.945 1.00 76.62 176 GLY A N 1
ATOM 1443 C CA . GLY A 1 176 ? -12.045 1.807 2.480 1.00 76.62 176 GLY A CA 1
ATOM 1444 C C . GLY A 1 176 ? -11.276 0.970 3.500 1.00 76.62 176 GLY A C 1
ATOM 1445 O O . GLY A 1 176 ? -11.259 -0.259 3.386 1.00 76.62 176 GLY A O 1
ATOM 1446 N N . VAL A 1 177 ? -10.698 1.590 4.535 1.00 72.81 177 VAL A N 1
ATOM 1447 C CA . VAL A 1 177 ? -10.269 0.852 5.725 1.00 72.81 177 VAL A CA 1
ATOM 1448 C C . VAL A 1 177 ? -11.539 0.411 6.454 1.00 72.81 177 VAL A C 1
ATOM 1450 O O . VAL A 1 177 ? -12.332 1.244 6.874 1.00 72.81 177 VAL A O 1
ATOM 1453 N N . LYS A 1 178 ? -11.761 -0.905 6.586 1.00 65.94 178 LYS A N 1
ATOM 1454 C CA . LYS A 1 178 ? -12.953 -1.501 7.225 1.00 65.94 178 LYS A CA 1
ATOM 1455 C C . LYS A 1 178 ? -12.999 -1.229 8.739 1.00 65.94 178 LYS A C 1
ATOM 1457 O O . LYS A 1 178 ? -12.853 -2.144 9.546 1.00 65.94 178 LYS A O 1
ATOM 1462 N N . LEU A 1 179 ? -13.167 0.027 9.129 1.00 67.56 179 LEU A N 1
ATOM 1463 C CA . LEU A 1 179 ? -13.326 0.476 10.504 1.00 67.56 179 LEU A CA 1
ATOM 1464 C C . LEU A 1 179 ? -14.799 0.822 10.733 1.00 67.56 179 LEU A C 1
ATOM 1466 O O . LEU A 1 179 ? -15.397 1.568 9.964 1.00 67.56 179 LEU A O 1
ATOM 1470 N N . LEU A 1 180 ? -15.384 0.271 11.796 1.00 74.94 180 LEU A N 1
ATOM 1471 C CA . LEU A 1 180 ? -16.729 0.621 12.257 1.00 74.94 180 LEU A CA 1
ATOM 1472 C C . LEU A 1 180 ? -16.648 1.964 12.995 1.00 74.94 180 LEU A C 1
ATOM 1474 O O . LEU A 1 180 ? -16.520 2.004 14.216 1.00 74.94 180 LEU A O 1
ATOM 1478 N N . ILE A 1 181 ? -16.599 3.059 12.240 1.00 81.69 181 ILE A N 1
ATOM 1479 C CA . ILE A 1 181 ? -16.519 4.427 12.758 1.00 81.69 181 ILE A CA 1
ATOM 1480 C C . ILE A 1 181 ? -17.538 5.276 12.005 1.00 81.69 181 ILE A C 1
ATOM 1482 O O . ILE A 1 181 ? -17.748 5.094 10.806 1.00 81.69 181 ILE A O 1
ATOM 1486 N N . LEU A 1 182 ? -18.154 6.227 12.708 1.00 85.38 182 LEU A N 1
ATOM 1487 C CA . LEU A 1 182 ? -19.064 7.193 12.107 1.00 85.38 182 LEU A CA 1
ATOM 1488 C C . LEU A 1 182 ? -18.365 7.973 10.980 1.00 85.38 182 LEU A C 1
ATOM 1490 O O . LEU A 1 182 ? -17.294 8.543 11.184 1.00 85.38 182 LEU A O 1
ATOM 1494 N N . ASP A 1 183 ? -19.006 8.077 9.816 1.00 85.94 183 ASP A N 1
ATOM 1495 C CA . ASP A 1 183 ? -18.422 8.755 8.649 1.00 85.94 183 ASP A CA 1
ATOM 1496 C C . ASP A 1 183 ? -18.046 10.220 8.943 1.00 85.94 183 ASP A C 1
ATOM 1498 O O . ASP A 1 183 ? -16.968 10.690 8.582 1.00 85.94 183 ASP A O 1
ATOM 1502 N N . LEU A 1 184 ? -18.878 10.922 9.719 1.00 88.06 184 LEU A N 1
ATOM 1503 C CA . LEU A 1 184 ? -18.593 12.285 10.177 1.00 88.06 184 LEU A CA 1
ATOM 1504 C C . LEU A 1 184 ? -17.304 12.371 11.017 1.00 88.06 184 LEU A C 1
ATOM 1506 O O . LEU A 1 184 ? -16.566 13.357 10.933 1.00 88.06 184 LEU A O 1
ATOM 1510 N N . ALA A 1 185 ? -17.003 11.342 11.811 1.00 87.25 185 ALA A N 1
ATOM 1511 C CA . ALA A 1 185 ? -15.775 11.296 12.597 1.00 87.25 185 ALA A CA 1
ATOM 1512 C C . ALA A 1 185 ? -14.540 11.123 11.696 1.00 87.25 185 ALA A C 1
ATOM 1514 O O . ALA A 1 185 ? -13.508 11.734 11.960 1.00 87.25 185 ALA A O 1
ATOM 1515 N N . LEU A 1 186 ? -14.650 10.379 10.588 1.00 88.56 186 LEU A N 1
ATOM 1516 C CA . LEU A 1 186 ? -13.567 10.255 9.604 1.00 88.56 186 LEU A CA 1
ATOM 1517 C C . LEU A 1 186 ? -13.297 11.589 8.897 1.00 88.56 186 LEU A C 1
ATOM 1519 O O . LEU A 1 186 ? -12.145 12.011 8.789 1.00 88.56 186 LEU A O 1
ATOM 1523 N N . VAL A 1 187 ? -14.357 12.279 8.464 1.00 90.19 187 VAL A N 1
ATOM 1524 C CA . VAL A 1 187 ? -14.255 13.588 7.797 1.00 90.19 187 VAL A CA 1
ATOM 1525 C C . VAL A 1 187 ? -13.611 14.627 8.718 1.00 90.19 187 VAL A C 1
ATOM 1527 O O . VAL A 1 187 ? -12.690 15.340 8.312 1.00 90.19 187 VAL A O 1
ATOM 1530 N N . THR A 1 188 ? -14.053 14.697 9.976 1.00 89.00 188 THR A N 1
ATOM 1531 C CA . THR A 1 188 ? -13.485 15.635 10.957 1.00 89.00 188 THR A CA 1
ATOM 1532 C C . THR A 1 188 ? -12.043 15.282 11.314 1.00 89.00 188 THR A C 1
ATOM 1534 O O . THR A 1 188 ? -11.201 16.180 11.350 1.00 89.00 188 THR A O 1
ATOM 1537 N N . ALA A 1 189 ? -11.717 13.997 11.494 1.00 88.75 189 ALA A N 1
ATOM 1538 C CA . ALA A 1 189 ? -10.348 13.549 11.741 1.00 88.75 189 ALA A CA 1
ATOM 1539 C C . ALA A 1 189 ? -9.406 13.935 10.593 1.00 88.75 189 ALA A C 1
ATOM 1541 O O . ALA A 1 189 ? -8.339 14.495 10.848 1.00 88.75 189 ALA A O 1
ATOM 1542 N N . ALA A 1 190 ? -9.805 13.711 9.337 1.00 88.25 190 ALA A N 1
ATOM 1543 C CA . ALA A 1 190 ? -9.005 14.077 8.169 1.00 88.25 190 ALA A CA 1
ATOM 1544 C C . ALA A 1 190 ? -8.753 15.593 8.094 1.00 88.25 190 ALA A C 1
ATOM 1546 O O . ALA A 1 190 ? -7.611 16.015 7.893 1.00 88.25 190 ALA A O 1
ATOM 1547 N N . GLY A 1 191 ? -9.791 16.408 8.320 1.00 88.44 191 GLY A N 1
ATOM 1548 C CA . GLY A 1 191 ? -9.689 17.869 8.311 1.00 88.44 191 GLY A CA 1
ATOM 1549 C C . GLY A 1 191 ? -8.825 18.432 9.446 1.00 88.44 191 GLY A C 1
ATOM 1550 O O . GLY A 1 191 ? -7.983 19.299 9.210 1.00 88.44 191 GLY A O 1
ATOM 1551 N N . LEU A 1 192 ? -8.986 17.921 10.671 1.00 88.31 192 LEU A N 1
ATOM 1552 C CA . LEU A 1 192 ? -8.178 18.333 11.824 1.00 88.31 192 LEU A CA 1
ATOM 1553 C C . LEU A 1 192 ? -6.720 17.891 11.676 1.00 88.31 192 LEU A C 1
ATOM 1555 O O . LEU A 1 192 ? -5.817 18.676 11.953 1.00 88.31 192 LEU A O 1
ATOM 1559 N N . THR A 1 193 ? -6.485 16.674 11.182 1.00 87.50 193 THR A N 1
ATOM 1560 C CA . THR A 1 193 ? -5.129 16.155 10.948 1.00 87.50 193 THR A CA 1
ATOM 1561 C C . THR A 1 193 ? -4.387 17.032 9.946 1.00 87.50 193 THR A C 1
ATOM 1563 O O . THR A 1 193 ? -3.260 17.435 10.214 1.00 87.50 193 THR A O 1
ATOM 1566 N N . ASN A 1 194 ? -5.037 17.403 8.839 1.00 85.31 194 ASN A N 1
ATOM 1567 C CA . ASN A 1 194 ? -4.437 18.286 7.838 1.00 85.31 194 ASN A CA 1
ATOM 1568 C C . ASN A 1 194 ? -4.134 19.690 8.385 1.00 85.31 194 ASN A C 1
ATOM 1570 O O . ASN A 1 194 ? -3.174 20.330 7.975 1.00 85.31 194 ASN A O 1
ATOM 1574 N N . ARG A 1 195 ? -4.960 20.185 9.313 1.00 86.38 195 ARG A N 1
ATOM 1575 C CA . ARG A 1 195 ? -4.816 21.532 9.873 1.00 86.38 195 ARG A CA 1
ATOM 1576 C C . ARG A 1 195 ? -3.750 21.627 10.964 1.00 86.38 195 ARG A C 1
ATOM 1578 O O . ARG A 1 195 ? -3.071 22.645 11.049 1.00 86.38 195 ARG A O 1
ATOM 1585 N N . TYR A 1 196 ? -3.664 20.623 11.834 1.00 87.56 196 TYR A N 1
ATOM 1586 C CA . TYR A 1 196 ? -2.872 20.698 13.065 1.00 87.56 196 TYR A CA 1
ATOM 1587 C C . TYR A 1 196 ? -1.598 19.853 13.035 1.00 87.56 196 TYR A C 1
ATOM 1589 O O . TYR A 1 196 ? -0.691 20.125 13.820 1.00 87.56 196 TYR A O 1
ATOM 1597 N N . ILE A 1 197 ? -1.498 18.852 12.154 1.00 81.62 197 ILE A N 1
ATOM 1598 C CA . ILE A 1 197 ? -0.280 18.049 12.029 1.00 81.62 197 ILE A CA 1
ATOM 1599 C C . ILE A 1 197 ? 0.579 18.624 10.896 1.00 81.62 197 ILE A C 1
ATOM 1601 O O . ILE A 1 197 ? 0.116 18.670 9.759 1.00 81.62 197 ILE A O 1
ATOM 1605 N N . PRO A 1 198 ? 1.829 19.043 11.169 1.00 71.62 198 PRO A N 1
ATOM 1606 C CA . PRO A 1 198 ? 2.673 19.691 10.170 1.00 71.62 198 PRO A CA 1
ATOM 1607 C C . PRO A 1 198 ? 2.984 18.788 8.964 1.00 71.62 198 PRO A C 1
ATOM 1609 O O . PRO A 1 198 ? 3.053 17.553 9.077 1.00 71.62 198 PRO A O 1
ATOM 1612 N N . ASN A 1 199 ? 3.192 19.443 7.815 1.00 68.62 199 ASN A N 1
ATOM 1613 C CA . ASN A 1 199 ? 3.450 18.842 6.503 1.00 68.62 199 ASN A CA 1
ATOM 1614 C C . ASN A 1 199 ? 4.683 17.916 6.482 1.00 68.62 199 ASN A C 1
ATOM 1616 O O . ASN A 1 199 ? 5.620 18.125 7.258 1.00 68.62 199 ASN A O 1
ATOM 1620 N N . PRO A 1 200 ? 4.711 16.905 5.590 1.00 66.62 200 PRO A N 1
ATOM 1621 C CA . PRO A 1 200 ? 3.707 16.592 4.560 1.00 66.62 200 PRO A CA 1
ATOM 1622 C C . PRO A 1 200 ? 2.470 15.883 5.130 1.00 66.62 200 PRO A C 1
ATOM 1624 O O . PRO A 1 200 ? 2.572 15.093 6.082 1.00 66.62 200 PRO A O 1
ATOM 1627 N N . TYR A 1 201 ? 1.294 16.176 4.575 1.00 67.44 201 TYR A N 1
ATOM 1628 C CA . TYR A 1 201 ? 0.058 15.480 4.936 1.00 67.44 201 TYR A CA 1
ATOM 1629 C C . TYR A 1 201 ? 0.126 14.027 4.450 1.00 67.44 201 TYR A C 1
ATOM 1631 O O . TYR A 1 201 ? 0.531 13.757 3.323 1.00 67.44 201 TYR A O 1
ATOM 1639 N N . SER A 1 202 ? -0.230 13.076 5.317 1.00 71.25 202 SER A N 1
ATOM 1640 C CA . SER A 1 202 ? -0.255 11.653 4.969 1.00 71.25 202 SER A CA 1
ATOM 1641 C C . SER A 1 202 ? -1.511 10.995 5.543 1.00 71.25 202 SER A C 1
ATOM 1643 O O . SER A 1 202 ? -1.806 11.196 6.730 1.00 71.25 202 SER A O 1
ATOM 1645 N N . PRO A 1 203 ? -2.223 10.174 4.746 1.00 77.19 203 PRO A N 1
ATOM 1646 C CA . PRO A 1 203 ? -3.323 9.348 5.232 1.00 77.19 203 PRO A CA 1
ATOM 1647 C C . PRO A 1 203 ? -2.928 8.476 6.427 1.00 77.19 203 PRO A C 1
ATOM 1649 O O . PRO A 1 203 ? -3.732 8.302 7.340 1.00 77.19 203 PRO A O 1
ATOM 1652 N N . GLU A 1 204 ? -1.679 8.000 6.483 1.00 77.19 204 GLU A N 1
ATOM 1653 C CA . GLU A 1 204 ? -1.175 7.179 7.592 1.00 77.19 204 GLU A CA 1
ATOM 1654 C C . GLU A 1 204 ? -1.277 7.897 8.937 1.00 77.19 204 GLU A C 1
ATOM 1656 O O . GLU A 1 204 ? -1.738 7.304 9.904 1.00 77.19 204 GLU A O 1
ATOM 1661 N N . LYS A 1 205 ? -0.949 9.196 8.992 1.00 80.31 205 LYS A N 1
ATOM 1662 C CA . LYS A 1 205 ? -1.053 9.988 10.231 1.00 80.31 205 LYS A CA 1
ATOM 1663 C C . LYS A 1 205 ? -2.492 10.015 10.749 1.00 80.31 205 LYS A C 1
ATOM 1665 O O . LYS A 1 205 ? -2.724 9.897 11.949 1.00 80.31 205 LYS A O 1
ATOM 1670 N N . THR A 1 206 ? -3.454 10.151 9.836 1.00 84.44 206 THR A N 1
ATOM 1671 C CA . THR A 1 206 ? -4.879 10.148 10.189 1.00 84.44 206 THR A CA 1
ATOM 1672 C C . THR A 1 206 ? -5.322 8.756 10.638 1.00 84.44 206 THR A C 1
ATOM 1674 O O . THR A 1 206 ? -6.035 8.627 11.630 1.00 84.44 206 THR A O 1
ATOM 1677 N N . ILE A 1 207 ? -4.866 7.704 9.948 1.00 83.44 207 ILE A N 1
ATOM 1678 C CA . ILE A 1 207 ? -5.127 6.305 10.316 1.00 83.44 207 ILE A CA 1
ATOM 1679 C C . ILE A 1 207 ? -4.572 5.996 11.711 1.00 83.44 207 ILE A C 1
ATOM 1681 O O . ILE A 1 207 ? -5.258 5.359 12.508 1.00 83.44 207 ILE A O 1
ATOM 1685 N N . ASP A 1 208 ? -3.357 6.437 12.018 1.00 84.38 208 ASP A N 1
ATOM 1686 C CA . ASP A 1 208 ? -2.711 6.196 13.307 1.00 84.38 208 ASP A CA 1
ATOM 1687 C C . ASP A 1 208 ? -3.436 6.925 14.440 1.00 84.38 208 ASP A C 1
ATOM 1689 O O . ASP A 1 208 ? -3.736 6.310 15.464 1.00 84.38 208 ASP A O 1
ATOM 1693 N N . LEU A 1 209 ? -3.832 8.182 14.218 1.00 86.50 209 LEU A N 1
ATOM 1694 C CA . LEU A 1 209 ? -4.651 8.945 15.161 1.00 86.50 209 LEU A CA 1
ATOM 1695 C C . LEU A 1 209 ? -6.003 8.262 15.415 1.00 86.50 209 LEU A C 1
ATOM 1697 O O . LEU A 1 209 ? -6.436 8.126 16.559 1.00 86.50 209 LEU A O 1
ATOM 1701 N N . ILE A 1 210 ? -6.658 7.768 14.362 1.00 86.81 210 ILE A N 1
ATOM 1702 C CA . ILE A 1 210 ? -7.907 7.012 14.486 1.00 86.81 210 ILE A CA 1
ATOM 1703 C C . ILE A 1 210 ? -7.690 5.717 15.279 1.00 86.81 210 ILE A C 1
ATOM 1705 O O . ILE A 1 210 ? -8.464 5.425 16.189 1.00 86.81 210 ILE A O 1
ATOM 1709 N N . LYS A 1 211 ? -6.633 4.951 14.984 1.00 85.19 211 LYS A N 1
ATOM 1710 C CA . LYS A 1 211 ? -6.300 3.718 15.718 1.00 85.19 211 LYS A CA 1
ATOM 1711 C C . LYS A 1 211 ? -6.062 3.992 17.200 1.00 85.19 211 LYS A C 1
ATOM 1713 O O . LYS A 1 211 ? -6.521 3.216 18.038 1.00 85.19 211 LYS A O 1
ATOM 1718 N N . GLU A 1 212 ? -5.379 5.083 17.525 1.00 86.81 212 GLU A N 1
ATOM 1719 C CA . GLU A 1 212 ? -5.141 5.503 18.904 1.00 86.81 212 GLU A CA 1
ATOM 1720 C C . GLU A 1 212 ? -6.454 5.847 19.622 1.00 86.81 212 GLU A C 1
ATOM 1722 O O . GLU A 1 212 ? -6.711 5.356 20.723 1.00 86.81 212 GLU A O 1
ATOM 1727 N N . ILE A 1 213 ? -7.351 6.595 18.970 1.00 85.44 213 ILE A N 1
ATOM 1728 C CA . ILE A 1 213 ? -8.689 6.892 19.504 1.00 85.44 213 ILE A CA 1
ATOM 1729 C C . ILE A 1 213 ? -9.502 5.605 19.701 1.00 85.44 213 ILE A C 1
ATOM 1731 O O . ILE A 1 213 ? -10.120 5.421 20.752 1.00 85.44 213 ILE A O 1
ATOM 1735 N N . CYS A 1 214 ? -9.488 4.685 18.735 1.00 84.38 214 CYS A N 1
ATOM 1736 C CA . CYS A 1 214 ? -10.163 3.389 18.840 1.00 84.38 214 CYS A CA 1
ATOM 1737 C C . CYS A 1 214 ? -9.623 2.549 20.006 1.00 84.38 214 CYS A C 1
ATOM 1739 O O . CYS A 1 214 ? -10.386 1.891 20.714 1.00 84.38 214 CYS A O 1
ATOM 1741 N N . LYS A 1 215 ? -8.310 2.586 20.246 1.00 86.94 215 LYS A N 1
ATOM 1742 C CA . LYS A 1 215 ? -7.695 1.909 21.390 1.00 86.94 215 LYS A CA 1
ATOM 1743 C C . LYS A 1 215 ? -8.158 2.528 22.712 1.00 86.94 215 LYS A C 1
ATOM 1745 O O . LYS A 1 215 ? -8.654 1.808 23.576 1.00 86.94 215 LYS A O 1
ATOM 1750 N N . ASN A 1 216 ? -8.091 3.852 22.831 1.00 86.38 216 ASN A N 1
ATOM 1751 C CA . ASN A 1 216 ? -8.478 4.580 24.042 1.00 86.38 216 ASN A CA 1
ATOM 1752 C C . ASN A 1 216 ? -9.971 4.422 24.367 1.00 86.38 216 ASN A C 1
ATOM 1754 O O . ASN A 1 216 ? -10.356 4.270 25.525 1.00 86.38 216 ASN A O 1
ATOM 1758 N N . THR A 1 217 ? -10.833 4.438 23.351 1.00 83.12 217 THR A N 1
ATOM 1759 C CA . THR A 1 217 ? -12.278 4.209 23.519 1.00 83.12 217 THR A CA 1
ATOM 1760 C C . THR A 1 217 ? -12.569 2.782 23.971 1.00 83.12 217 THR A C 1
ATOM 1762 O O . THR A 1 217 ? -13.342 2.596 24.912 1.00 83.12 217 THR A O 1
ATOM 1765 N N . LYS A 1 218 ? -11.892 1.782 23.394 1.00 82.50 218 LYS A N 1
ATOM 1766 C CA . LYS A 1 218 ? -11.999 0.385 23.834 1.00 82.50 218 LYS A CA 1
ATOM 1767 C C . LYS A 1 218 ? -11.555 0.213 25.288 1.00 82.50 218 LYS A C 1
ATOM 1769 O O . LYS A 1 218 ? -12.268 -0.412 26.069 1.00 82.50 218 LYS A O 1
ATOM 1774 N N . GLU A 1 219 ? -10.428 0.805 25.677 1.00 85.69 219 GLU A N 1
ATOM 1775 C CA . GLU A 1 219 ? -9.951 0.780 27.066 1.00 85.69 219 GLU A CA 1
ATOM 1776 C C . GLU A 1 219 ? -10.963 1.432 28.023 1.00 85.69 219 GLU A C 1
ATOM 1778 O O . GLU A 1 219 ? -11.327 0.834 29.039 1.00 85.69 219 GLU A O 1
ATOM 1783 N N . ARG A 1 220 ? -11.518 2.598 27.666 1.00 78.69 220 ARG A N 1
ATOM 1784 C CA . ARG A 1 220 ? -12.581 3.256 28.449 1.00 78.69 220 ARG A CA 1
ATOM 1785 C C . ARG A 1 220 ? -13.815 2.370 28.615 1.00 78.69 220 ARG A C 1
ATOM 1787 O O . ARG A 1 220 ? -14.289 2.225 29.739 1.00 78.69 220 ARG A O 1
ATOM 1794 N N . MET A 1 221 ? -14.289 1.727 27.546 1.00 77.06 221 MET A N 1
ATOM 1795 C CA . MET A 1 221 ? -15.421 0.792 27.616 1.00 77.06 221 MET A CA 1
ATOM 1796 C C . MET A 1 221 ? -15.129 -0.403 28.533 1.00 77.06 221 MET A C 1
ATOM 1798 O O . MET A 1 221 ? -15.996 -0.815 29.308 1.00 77.06 221 MET A O 1
ATOM 1802 N N . THR A 1 222 ? -13.910 -0.954 28.486 1.00 80.94 222 THR A N 1
ATOM 1803 C CA . THR A 1 222 ? -13.525 -2.059 29.381 1.00 80.94 222 THR A CA 1
ATOM 1804 C C . THR A 1 222 ? -13.482 -1.626 30.843 1.00 80.94 222 THR A C 1
ATOM 1806 O O . THR A 1 222 ? -13.970 -2.354 31.706 1.00 80.94 222 THR A O 1
ATOM 1809 N N . ASN A 1 223 ? -12.973 -0.426 31.130 1.00 82.75 223 ASN A N 1
ATOM 1810 C CA . ASN A 1 223 ? -12.935 0.116 32.487 1.00 82.75 223 ASN A CA 1
ATOM 1811 C C . ASN A 1 223 ? -14.342 0.416 33.016 1.00 82.75 223 ASN A C 1
ATOM 1813 O O . ASN A 1 223 ? -14.649 0.072 34.154 1.00 82.75 223 ASN A O 1
ATOM 1817 N N . GLN A 1 224 ? -15.225 0.972 32.184 1.00 76.75 224 GLN A N 1
ATOM 1818 C CA . GLN A 1 224 ? -16.626 1.187 32.555 1.00 76.75 224 GLN A CA 1
ATOM 1819 C C . GLN A 1 224 ? -17.365 -0.131 32.807 1.00 76.75 224 GLN A C 1
ATOM 1821 O O . GLN A 1 224 ? -18.106 -0.243 33.774 1.00 76.75 224 GLN A O 1
ATOM 1826 N N . SER A 1 225 ? -17.113 -1.169 32.006 1.00 77.31 225 SER A N 1
ATOM 1827 C CA . SER A 1 225 ? -17.715 -2.490 32.239 1.00 77.31 225 SER A CA 1
ATOM 1828 C C . SER A 1 225 ? -17.272 -3.094 33.579 1.00 77.31 225 SER A C 1
ATOM 1830 O O . SER A 1 225 ? -18.087 -3.666 34.296 1.00 77.31 225 SER A O 1
ATOM 1832 N N . LYS A 1 226 ? -15.997 -2.921 33.961 1.00 83.06 226 LYS A N 1
ATOM 1833 C CA . LYS A 1 226 ? -15.510 -3.309 35.296 1.00 83.06 226 LYS A CA 1
ATOM 1834 C C . LYS A 1 226 ? -16.217 -2.527 36.399 1.00 83.06 226 LYS A C 1
ATOM 1836 O O . LYS A 1 226 ? -16.633 -3.128 37.383 1.00 83.06 226 LYS A O 1
ATOM 1841 N N . ARG A 1 227 ? -16.401 -1.216 36.213 1.00 78.62 227 ARG A N 1
ATOM 1842 C CA . ARG A 1 227 ? -17.090 -0.364 37.186 1.00 78.62 227 ARG A CA 1
ATOM 1843 C C . ARG A 1 227 ? -18.535 -0.799 37.419 1.00 78.62 227 ARG A C 1
ATOM 1845 O O . ARG A 1 227 ? -18.961 -0.904 38.565 1.00 78.62 227 ARG A O 1
ATOM 1852 N N . ILE A 1 228 ? -19.249 -1.139 36.351 1.00 78.50 228 ILE A N 1
ATOM 1853 C CA . ILE A 1 228 ? -20.604 -1.688 36.432 1.00 78.50 228 ILE A CA 1
ATOM 1854 C C . ILE A 1 228 ? -20.616 -3.001 37.221 1.00 78.50 228 ILE A C 1
ATOM 1856 O O . ILE A 1 228 ? -21.467 -3.172 38.091 1.00 78.50 228 ILE A O 1
ATOM 1860 N N . ASN A 1 229 ? -19.660 -3.901 36.973 1.00 81.19 229 ASN A N 1
ATOM 1861 C CA . ASN A 1 229 ? -19.564 -5.162 37.712 1.00 81.19 229 ASN A CA 1
ATOM 1862 C C . ASN A 1 229 ? -19.278 -4.936 39.210 1.00 81.19 229 ASN A C 1
ATOM 1864 O O . ASN A 1 229 ? -19.886 -5.596 40.048 1.00 81.19 229 ASN A O 1
ATOM 1868 N N . GLU A 1 230 ? -18.405 -3.984 39.564 1.00 83.12 230 GLU A N 1
ATOM 1869 C CA . GLU A 1 230 ? -18.156 -3.597 40.964 1.00 83.12 230 GLU A CA 1
ATOM 1870 C C . GLU A 1 230 ? -19.418 -3.047 41.640 1.00 83.12 230 GLU A C 1
ATOM 1872 O O . GLU A 1 230 ? -19.703 -3.369 42.793 1.00 83.12 230 GLU A O 1
ATOM 1877 N N . LEU A 1 231 ? -20.179 -2.203 40.934 1.00 79.31 231 LEU A N 1
ATOM 1878 C CA . LEU A 1 231 ? -21.433 -1.652 41.446 1.00 79.31 231 LEU A CA 1
ATOM 1879 C C . LEU A 1 231 ? -22.482 -2.751 41.648 1.00 79.31 231 LEU A C 1
ATOM 1881 O O . LEU A 1 231 ? -23.161 -2.736 42.670 1.00 79.31 231 LEU A O 1
ATOM 1885 N N . GLN A 1 232 ? -22.568 -3.729 40.741 1.00 78.31 232 GLN A N 1
ATOM 1886 C CA . GLN A 1 232 ? -23.458 -4.887 40.891 1.00 78.31 232 GLN A CA 1
ATOM 1887 C C . GLN A 1 232 ? -23.076 -5.774 42.080 1.00 78.31 232 GLN A C 1
ATOM 1889 O O . GLN A 1 232 ? -23.953 -6.223 42.813 1.00 78.31 232 GLN A O 1
ATOM 1894 N N . GLN A 1 233 ? -21.780 -6.012 42.304 1.00 83.31 233 GLN A N 1
ATOM 1895 C CA . GLN A 1 233 ? -21.316 -6.762 43.476 1.00 83.31 233 GLN A CA 1
ATOM 1896 C C . GLN A 1 233 ? -21.680 -6.039 44.775 1.00 83.31 233 GLN A C 1
ATOM 1898 O O . GLN A 1 233 ? -22.273 -6.642 45.665 1.00 83.31 233 GLN A O 1
ATOM 1903 N N . LYS A 1 234 ? -21.423 -4.727 44.850 1.00 81.56 234 LYS A N 1
ATOM 1904 C CA . LYS A 1 234 ? -21.809 -3.905 46.007 1.00 81.56 234 LYS A CA 1
ATOM 1905 C C . LYS A 1 234 ? -23.319 -3.862 46.223 1.00 81.56 234 LYS A C 1
ATOM 1907 O O . LYS A 1 234 ? -23.766 -3.856 47.365 1.00 81.56 234 LYS A O 1
ATOM 1912 N N . GLU A 1 235 ? -24.107 -3.833 45.150 1.00 78.25 235 GLU A N 1
ATOM 1913 C CA . GLU A 1 235 ? -25.565 -3.929 45.237 1.00 78.25 235 GLU A CA 1
ATOM 1914 C C . GLU A 1 235 ? -25.995 -5.270 45.854 1.00 78.25 235 GLU A C 1
ATOM 1916 O O . GLU A 1 235 ? -26.831 -5.272 46.756 1.00 78.25 235 GLU A O 1
ATOM 1921 N N . SER A 1 236 ? -25.399 -6.391 45.426 1.00 79.50 236 SER A N 1
ATOM 1922 C CA . SER A 1 236 ? -25.658 -7.714 46.016 1.00 79.50 236 SER A CA 1
ATOM 1923 C C . SER A 1 236 ? -25.305 -7.745 47.502 1.00 79.50 236 SER A C 1
ATOM 1925 O O . SER A 1 236 ? -26.149 -8.098 48.316 1.00 79.50 236 SER A O 1
ATOM 1927 N N . GLU A 1 237 ? -24.107 -7.286 47.877 1.00 82.06 237 GLU A N 1
ATOM 1928 C CA . GLU A 1 237 ? -23.660 -7.261 49.276 1.00 82.06 237 GLU A CA 1
ATOM 1929 C C . GLU A 1 237 ? -24.574 -6.420 50.177 1.00 82.06 237 GLU A C 1
ATOM 1931 O O . GLU A 1 237 ? -24.826 -6.779 51.328 1.00 82.06 237 GLU A O 1
ATOM 1936 N N . LEU A 1 238 ? -25.056 -5.273 49.686 1.00 79.38 238 LEU A N 1
ATOM 1937 C CA . LEU A 1 238 ? -25.968 -4.417 50.444 1.00 79.38 238 LEU A CA 1
ATOM 1938 C C . LEU A 1 238 ? -27.371 -5.027 50.541 1.00 79.38 238 LEU A C 1
ATOM 1940 O O . LEU A 1 238 ? -27.987 -4.917 51.598 1.00 79.38 238 LEU A O 1
ATOM 1944 N N . ASN A 1 239 ? -27.861 -5.702 49.495 1.00 77.19 239 ASN A N 1
ATOM 1945 C CA . ASN A 1 239 ? -29.120 -6.454 49.557 1.00 77.19 239 ASN A CA 1
ATOM 1946 C C . ASN A 1 239 ? -29.031 -7.608 50.571 1.00 77.19 239 ASN A C 1
ATOM 1948 O O . ASN A 1 239 ? -29.946 -7.774 51.376 1.00 77.19 239 ASN A O 1
ATOM 1952 N N . ASP A 1 240 ? -27.918 -8.345 50.590 1.00 79.50 240 ASP A N 1
ATOM 1953 C CA . ASP A 1 240 ? -27.680 -9.427 51.553 1.00 79.50 240 ASP A CA 1
ATOM 1954 C C . ASP A 1 240 ? -27.608 -8.886 52.990 1.00 79.50 240 ASP A C 1
ATOM 1956 O O . ASP A 1 240 ? -28.193 -9.455 53.913 1.00 79.50 240 ASP A O 1
ATOM 1960 N N . LYS A 1 241 ? -26.948 -7.735 53.192 1.00 77.62 241 LYS A N 1
ATOM 1961 C CA . LYS A 1 241 ? -26.931 -7.035 54.488 1.00 77.62 241 LYS A CA 1
ATOM 1962 C C . LYS A 1 241 ? -28.331 -6.616 54.930 1.00 77.62 241 LYS A C 1
ATOM 1964 O O . LYS A 1 241 ? -28.649 -6.803 56.096 1.00 77.62 241 LYS A O 1
ATOM 1969 N N . ILE A 1 242 ? -29.174 -6.096 54.033 1.00 74.12 242 ILE A N 1
ATOM 1970 C CA . ILE A 1 242 ? -30.577 -5.776 54.353 1.00 74.12 242 ILE A CA 1
ATOM 1971 C C . ILE A 1 242 ? -31.348 -7.039 54.756 1.00 74.12 242 ILE A C 1
ATOM 1973 O O . ILE A 1 242 ? -32.096 -6.989 55.726 1.00 74.12 242 ILE A O 1
ATOM 1977 N N . GLY A 1 243 ? -31.151 -8.163 54.057 1.00 73.81 243 GLY A N 1
ATOM 1978 C CA . GLY A 1 243 ? -31.821 -9.432 54.369 1.00 73.81 243 GLY A CA 1
ATOM 1979 C C . GLY A 1 243 ? -31.448 -10.024 55.733 1.00 73.81 243 GLY A C 1
ATOM 1980 O O . GLY A 1 243 ? -32.268 -10.701 56.347 1.00 73.81 243 GLY A O 1
ATOM 1981 N N . ASN A 1 244 ? -30.237 -9.740 56.222 1.00 74.75 244 ASN A N 1
ATOM 1982 C CA . ASN A 1 244 ? -29.731 -10.226 57.510 1.00 74.75 244 ASN A CA 1
ATOM 1983 C C . ASN A 1 244 ? -30.052 -9.307 58.707 1.00 74.75 244 ASN A C 1
ATOM 1985 O O . ASN A 1 244 ? -29.868 -9.721 59.851 1.00 74.75 244 ASN A O 1
ATOM 1989 N N . LEU A 1 245 ? -30.497 -8.068 58.475 1.00 71.56 245 LEU A N 1
ATOM 1990 C CA . LEU A 1 245 ? -30.830 -7.106 59.532 1.00 71.56 245 LEU A CA 1
ATOM 1991 C C . LEU A 1 245 ? -32.263 -7.334 60.041 1.00 71.56 245 LEU A C 1
ATOM 1993 O O . LEU A 1 245 ? -33.216 -7.374 59.266 1.00 71.56 245 LEU A O 1
ATOM 1997 N N . SER A 1 246 ? -32.434 -7.443 61.359 1.00 59.00 246 SER A N 1
ATOM 1998 C CA . SER A 1 246 ? -33.742 -7.552 62.017 1.00 59.00 246 SER A CA 1
ATOM 1999 C C . SER A 1 246 ? -34.428 -6.184 62.184 1.00 59.00 246 SER A C 1
ATOM 2001 O O . SER A 1 246 ? -33.770 -5.150 62.296 1.00 59.00 246 SER A O 1
ATOM 2003 N N . ASN A 1 247 ? -35.767 -6.176 62.263 1.00 59.97 247 ASN A N 1
ATOM 2004 C CA . ASN A 1 247 ? -36.629 -4.975 62.326 1.00 59.97 247 ASN A CA 1
ATOM 2005 C C . ASN A 1 247 ? -36.320 -3.978 63.470 1.00 59.97 247 ASN A C 1
ATOM 2007 O O . ASN A 1 247 ? -36.866 -2.876 63.488 1.00 59.97 247 ASN A O 1
ATOM 2011 N N . GLU A 1 248 ? -35.470 -4.343 64.429 1.00 55.72 248 GLU A N 1
ATOM 2012 C CA . GLU A 1 248 ? -35.058 -3.489 65.549 1.00 55.72 248 GLU A CA 1
ATOM 2013 C C . GLU A 1 248 ? -33.980 -2.458 65.151 1.00 55.72 248 GLU A C 1
ATOM 2015 O O . GLU A 1 248 ? -33.874 -1.404 65.774 1.00 55.72 248 GLU A O 1
ATOM 2020 N N . GLU A 1 249 ? -33.248 -2.668 64.050 1.00 59.41 249 GLU A N 1
ATOM 2021 C CA . GLU A 1 249 ? -32.176 -1.771 63.579 1.00 59.41 249 GLU A CA 1
ATOM 2022 C C . GLU A 1 249 ? -32.648 -0.782 62.489 1.00 59.41 249 GLU A C 1
ATOM 2024 O O . GLU A 1 249 ? -31.997 -0.568 61.460 1.00 59.41 249 GLU A O 1
ATOM 2029 N N . ASN A 1 250 ? -33.798 -0.140 62.723 1.00 63.97 250 ASN A N 1
ATOM 2030 C CA . ASN A 1 250 ? -34.487 0.736 61.759 1.00 63.97 250 ASN A CA 1
ATOM 2031 C C . ASN A 1 250 ? -33.640 1.904 61.216 1.00 63.97 250 ASN A C 1
ATOM 2033 O O . ASN A 1 250 ? -33.824 2.324 60.070 1.00 63.97 250 ASN A O 1
ATOM 2037 N N . GLU A 1 251 ? -32.717 2.454 62.007 1.00 68.06 251 GLU A N 1
ATOM 2038 C CA . GLU A 1 251 ? -31.846 3.550 61.556 1.00 68.06 251 GLU A CA 1
ATOM 2039 C C . GLU A 1 251 ? -30.758 3.073 60.587 1.00 68.06 251 GLU A C 1
ATOM 2041 O O . GLU A 1 251 ? -30.519 3.723 59.565 1.00 68.06 251 GLU A O 1
ATOM 2046 N N . LYS A 1 252 ? -30.160 1.903 60.849 1.00 66.50 252 LYS A N 1
ATOM 2047 C CA . LYS A 1 252 ? -29.156 1.291 59.966 1.00 66.50 252 LYS A CA 1
ATOM 2048 C C . LYS A 1 252 ? -29.790 0.832 58.654 1.00 66.50 252 LYS A C 1
ATOM 2050 O O . LYS A 1 252 ? -29.238 1.095 57.590 1.00 66.50 252 LYS A O 1
ATOM 2055 N N . LEU A 1 253 ? -30.997 0.263 58.708 1.00 64.81 253 LEU A N 1
ATOM 2056 C CA . LEU A 1 253 ? -31.785 -0.093 57.520 1.00 64.81 253 LEU A CA 1
ATOM 2057 C C . LEU A 1 253 ? -32.063 1.121 56.617 1.00 64.81 253 LEU A C 1
ATOM 2059 O O . LEU A 1 253 ? -31.916 1.041 55.397 1.00 64.81 253 LEU A O 1
ATOM 2063 N N . LYS A 1 254 ? -32.404 2.280 57.200 1.00 70.69 254 LYS A N 1
ATOM 2064 C CA . LYS A 1 254 ? -32.613 3.526 56.439 1.00 70.69 254 LYS A CA 1
ATOM 2065 C C . LYS A 1 254 ? -31.327 4.064 55.808 1.00 70.69 254 LYS A C 1
ATOM 2067 O O . LYS A 1 254 ? -31.393 4.624 54.715 1.00 70.69 254 LYS A O 1
ATOM 2072 N N . GLN A 1 255 ? -30.180 3.934 56.476 1.00 74.06 255 GLN A N 1
ATOM 2073 C CA . GLN A 1 255 ? -28.886 4.350 55.922 1.00 74.06 255 GLN A CA 1
ATOM 2074 C C . GLN A 1 255 ? -28.466 3.449 54.757 1.00 74.06 255 GLN A C 1
ATOM 2076 O O . GLN A 1 255 ? -28.230 3.949 53.658 1.00 74.06 255 GLN A O 1
ATOM 2081 N N . VAL A 1 256 ? -28.495 2.130 54.958 1.00 70.88 256 VAL A N 1
ATOM 2082 C CA . VAL A 1 256 ? -28.152 1.138 53.928 1.00 70.88 256 VAL A CA 1
ATOM 2083 C C . VAL A 1 256 ? -29.099 1.244 52.726 1.00 70.88 256 VAL A C 1
ATOM 2085 O O . VAL A 1 256 ? -28.651 1.209 51.583 1.00 70.88 256 VAL A O 1
ATOM 2088 N N . GLY A 1 257 ? -30.396 1.487 52.946 1.00 70.31 257 GLY A N 1
ATOM 2089 C CA . GLY A 1 257 ? -31.362 1.712 51.864 1.00 70.31 257 GLY A CA 1
ATOM 2090 C C . GLY A 1 257 ? -31.092 2.974 51.030 1.00 70.31 257 GLY A C 1
ATOM 2091 O O . GLY A 1 257 ? -31.288 2.964 49.813 1.00 70.31 257 GLY A O 1
ATOM 2092 N N . LYS A 1 258 ? -30.601 4.062 51.643 1.00 76.31 258 LYS A N 1
ATOM 2093 C CA . LYS A 1 258 ? -30.190 5.278 50.913 1.00 76.31 258 LYS A CA 1
ATOM 2094 C C . LYS A 1 258 ? -28.950 5.030 50.057 1.00 76.31 258 LYS A C 1
ATOM 2096 O O . LYS A 1 258 ? -28.922 5.458 48.905 1.00 76.31 258 LYS A O 1
ATOM 2101 N N . GLU A 1 259 ? -27.960 4.325 50.598 1.00 72.56 259 GLU A N 1
ATOM 2102 C CA . GLU A 1 259 ? -26.750 3.943 49.860 1.00 72.56 259 GLU A CA 1
ATOM 2103 C C . GLU A 1 259 ? -27.080 3.034 48.673 1.00 72.56 259 GLU A C 1
ATOM 2105 O O . GLU A 1 259 ? -26.569 3.234 47.570 1.00 72.56 259 GLU A O 1
ATOM 2110 N N . LEU A 1 260 ? -28.008 2.097 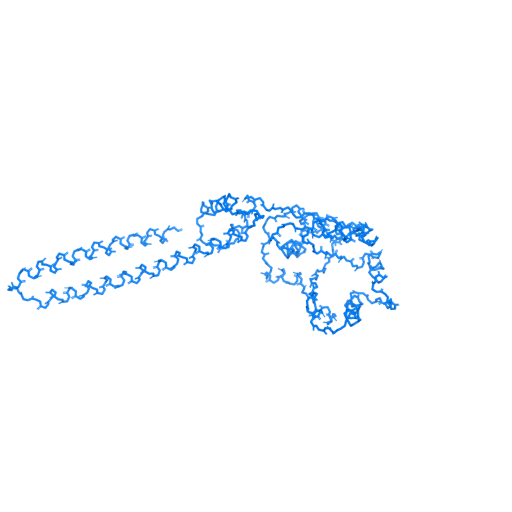48.864 1.00 71.94 260 LEU A N 1
ATOM 2111 C CA . LEU A 1 260 ? -28.457 1.182 47.821 1.00 71.94 260 LEU A CA 1
ATOM 2112 C C . LEU A 1 260 ? -29.188 1.920 46.691 1.00 71.94 260 LEU A C 1
ATOM 2114 O O . LEU A 1 260 ? -28.915 1.680 45.515 1.00 71.94 260 LEU A O 1
ATOM 2118 N N . ASN A 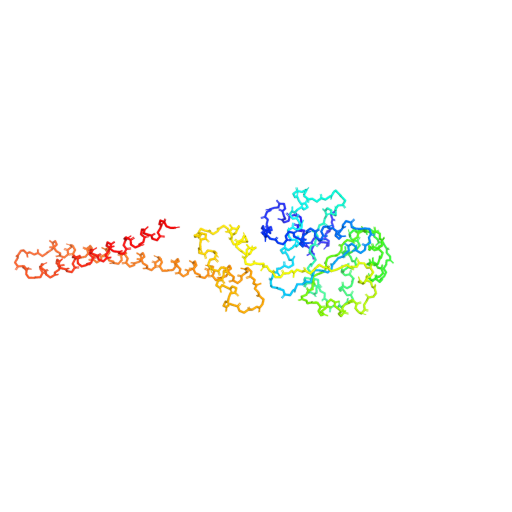1 261 ? -30.054 2.880 47.024 1.00 76.44 261 ASN A N 1
ATOM 2119 C CA . ASN A 1 261 ? -30.714 3.727 46.026 1.00 76.44 261 ASN A CA 1
ATOM 2120 C C . ASN A 1 261 ? -29.714 4.591 45.241 1.00 76.44 261 ASN A C 1
ATOM 2122 O O . ASN A 1 261 ? -29.857 4.744 44.026 1.00 76.44 261 ASN A O 1
ATOM 2126 N N . LEU A 1 262 ? -28.680 5.114 45.907 1.00 80.06 262 LEU A N 1
ATOM 2127 C CA . LEU A 1 262 ? -27.614 5.878 45.256 1.00 80.06 262 LEU A CA 1
ATOM 2128 C C . LEU A 1 262 ? -26.816 5.002 44.274 1.00 80.06 262 LEU A C 1
ATOM 2130 O O . LEU A 1 262 ? -26.558 5.408 43.141 1.00 80.06 262 LEU A O 1
ATOM 2134 N N . ILE A 1 263 ? -26.462 3.780 44.684 1.00 77.69 263 ILE A N 1
ATOM 2135 C CA . ILE A 1 263 ? -25.724 2.818 43.852 1.00 77.69 263 ILE A CA 1
ATOM 2136 C C . ILE A 1 263 ? -26.564 2.364 42.657 1.00 77.69 263 ILE A C 1
ATOM 2138 O O . ILE A 1 263 ? -26.054 2.370 41.538 1.00 77.69 263 ILE A O 1
ATOM 2142 N N . LYS A 1 264 ? -27.854 2.064 42.857 1.00 74.50 264 LYS A N 1
ATOM 2143 C CA . LYS A 1 264 ? -28.787 1.751 41.763 1.00 74.50 264 LYS A CA 1
ATOM 2144 C C . LYS A 1 264 ? -28.870 2.896 40.761 1.00 74.50 264 LYS A C 1
ATOM 2146 O O . LYS A 1 264 ? -28.736 2.660 39.565 1.00 74.50 264 LYS A O 1
ATOM 2151 N N . SER A 1 265 ? -29.028 4.134 41.231 1.00 76.06 265 SER A N 1
ATOM 2152 C CA . SER A 1 265 ? -29.046 5.315 40.359 1.00 76.06 265 SER A CA 1
ATOM 2153 C C . SER A 1 265 ? -27.768 5.420 39.519 1.00 76.06 265 SER A C 1
ATOM 2155 O O . SER A 1 265 ? -27.840 5.603 38.305 1.00 76.06 265 SER A O 1
ATOM 2157 N N . ASN A 1 266 ? -26.599 5.249 40.140 1.00 78.25 266 ASN A N 1
ATOM 2158 C CA . ASN A 1 266 ? -25.316 5.294 39.435 1.00 78.25 266 ASN A CA 1
ATOM 2159 C C . ASN A 1 266 ? -25.168 4.150 38.420 1.00 78.25 266 ASN A C 1
ATOM 2161 O O . ASN A 1 266 ? -24.715 4.382 37.301 1.00 78.25 266 ASN A O 1
ATOM 2165 N N . TYR A 1 267 ? -25.612 2.941 38.771 1.00 76.88 267 TYR A N 1
ATOM 2166 C CA . TYR A 1 267 ? -25.638 1.795 37.863 1.00 76.88 267 TYR A CA 1
ATOM 2167 C C . TYR A 1 267 ? -26.514 2.059 36.628 1.00 76.88 267 TYR A C 1
ATOM 2169 O O . TYR A 1 267 ? -26.081 1.806 35.503 1.00 76.88 267 TYR A O 1
ATOM 2177 N N . TYR A 1 268 ? -27.726 2.600 36.809 1.00 75.62 268 TYR A N 1
ATOM 2178 C CA . TYR A 1 268 ? -28.623 2.918 35.692 1.00 75.62 268 TYR A CA 1
ATOM 2179 C C . TYR A 1 268 ? -28.034 3.986 34.764 1.00 75.62 268 TYR A C 1
ATOM 2181 O O . TYR A 1 268 ? -28.064 3.806 33.546 1.00 75.62 268 TYR A O 1
ATOM 2189 N N . LEU A 1 269 ? -27.438 5.045 35.319 1.00 79.44 269 LEU A N 1
ATOM 2190 C CA . LEU A 1 269 ? -26.789 6.102 34.537 1.00 79.44 269 LEU A CA 1
ATOM 2191 C C . LEU A 1 269 ? -25.598 5.574 33.723 1.00 79.44 269 LEU A C 1
ATOM 2193 O O . LEU A 1 269 ? -25.482 5.870 32.532 1.00 79.44 269 LEU A O 1
ATOM 2197 N N . GLU A 1 270 ? -24.732 4.755 34.328 1.00 75.00 270 GLU A N 1
ATOM 2198 C CA . GLU A 1 270 ? -23.598 4.151 33.615 1.00 75.00 270 GLU A CA 1
ATOM 2199 C C . GLU A 1 270 ? -24.058 3.162 32.534 1.00 75.00 270 GLU A C 1
ATOM 2201 O O . GLU A 1 270 ? -23.500 3.129 31.434 1.00 75.00 270 GLU A O 1
ATOM 2206 N N . LYS A 1 271 ? -25.119 2.393 32.797 1.00 75.12 271 LYS A N 1
ATOM 2207 C CA . LYS A 1 271 ? -25.692 1.447 31.832 1.00 75.12 271 LYS A CA 1
ATOM 2208 C C . LYS A 1 271 ? -26.337 2.152 30.638 1.00 75.12 271 LYS A C 1
ATOM 2210 O O . LYS A 1 271 ? -26.133 1.725 29.501 1.00 75.12 271 LYS A O 1
ATOM 2215 N N . GLU A 1 272 ? -27.074 3.240 30.864 1.00 76.62 272 GLU A N 1
ATOM 2216 C CA . GLU A 1 272 ? -27.606 4.073 29.7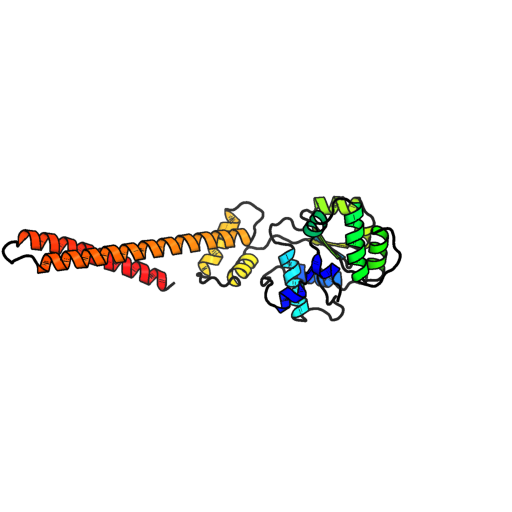79 1.00 76.62 272 GLU A CA 1
ATOM 2217 C C . GLU A 1 272 ? -26.493 4.694 28.936 1.00 76.62 272 GLU A C 1
ATOM 2219 O O . GLU A 1 272 ? -26.592 4.732 27.708 1.00 76.62 272 GLU A O 1
ATOM 2224 N N . TYR A 1 273 ? -25.416 5.149 29.577 1.00 72.44 273 TYR A N 1
ATOM 2225 C CA . TYR A 1 273 ? -24.265 5.712 28.883 1.00 72.44 273 TYR A CA 1
ATOM 2226 C C . TYR A 1 273 ? -23.593 4.679 27.964 1.00 72.44 273 TYR A C 1
ATOM 2228 O O . TYR A 1 273 ? -23.343 4.969 26.793 1.00 72.44 273 TYR A O 1
ATOM 2236 N N . ILE A 1 274 ? -23.382 3.443 28.438 1.00 69.75 274 ILE A N 1
ATOM 2237 C CA . ILE A 1 274 ? -22.842 2.355 27.604 1.00 69.75 274 ILE A CA 1
ATOM 2238 C C . ILE A 1 274 ? -23.801 1.978 26.473 1.00 69.75 274 ILE A C 1
ATOM 2240 O O . ILE A 1 274 ? -23.354 1.739 25.353 1.00 69.75 274 ILE A O 1
ATOM 2244 N N . ASN A 1 275 ? -25.108 1.928 26.731 1.00 68.00 275 ASN A N 1
ATOM 2245 C CA . ASN A 1 275 ? -26.086 1.615 25.688 1.00 68.00 275 ASN A CA 1
ATOM 2246 C C . ASN A 1 275 ? -26.102 2.681 24.588 1.00 68.00 275 ASN A C 1
ATOM 2248 O O . ASN A 1 275 ? -26.173 2.335 23.412 1.00 68.00 275 ASN A O 1
ATOM 2252 N N . LYS A 1 276 ? -25.955 3.961 24.947 1.00 67.00 276 LYS A N 1
ATOM 2253 C CA . LYS A 1 276 ? -25.763 5.031 23.960 1.00 67.00 276 LYS A CA 1
ATOM 2254 C C . LYS A 1 276 ? -24.485 4.812 23.155 1.00 67.00 276 LYS A C 1
ATOM 2256 O O . LYS A 1 276 ? -24.537 4.920 21.942 1.00 67.00 276 LYS A O 1
ATOM 2261 N N . LEU A 1 277 ? -23.377 4.435 23.794 1.00 62.38 277 LEU A N 1
ATOM 2262 C CA . LEU A 1 277 ? -22.109 4.165 23.104 1.00 62.38 277 LEU A CA 1
ATOM 2263 C C . LEU A 1 277 ? -22.115 2.913 22.208 1.00 62.38 277 LEU A C 1
ATOM 2265 O O . LEU A 1 277 ? -21.310 2.848 21.290 1.00 62.38 277 LEU A O 1
ATOM 2269 N N . LYS A 1 278 ? -22.972 1.920 22.475 1.00 58.22 278 LYS A N 1
ATOM 2270 C CA . LYS A 1 278 ? -23.106 0.696 21.659 1.00 58.22 278 LYS A CA 1
ATOM 2271 C C . LYS A 1 278 ? -24.013 0.857 20.438 1.00 58.22 278 LYS A C 1
ATOM 2273 O O . LYS A 1 278 ? -23.932 0.040 19.529 1.00 58.22 278 LYS A O 1
ATOM 2278 N N . ASN A 1 279 ? -24.898 1.852 20.455 1.00 49.78 279 ASN A N 1
ATOM 2279 C CA . ASN A 1 279 ? -25.851 2.123 19.376 1.00 49.78 279 ASN A CA 1
ATOM 2280 C C . ASN A 1 279 ? -25.309 3.111 18.320 1.00 49.78 279 ASN A C 1
ATOM 2282 O O . ASN A 1 279 ? -26.043 3.460 17.397 1.00 49.78 279 ASN A O 1
ATOM 2286 N N . PHE A 1 280 ? -24.056 3.553 18.463 1.00 46.91 280 PHE A N 1
ATOM 2287 C CA . PHE A 1 280 ? -23.280 4.280 17.452 1.00 46.91 280 PHE A CA 1
ATOM 2288 C C . PHE A 1 280 ? -22.231 3.355 16.834 1.00 46.91 280 PHE A C 1
ATOM 2290 O O . PHE A 1 280 ? -21.910 3.575 15.645 1.00 46.91 280 PHE A O 1
#

Mean predicted aligned error: 11.58 Å

Foldseek 3Di:
DQVLLVQFKDWLLVCLVVVVQDPQFDPPVLLVVLLVLCLDPWQSAEEEEEQAPPDPSSSLNNNSNCLNVVVGDPSGDNTDIDGHVVSLVVVDDDPVSSQVSVVSNLCSLDVDPDDPDPVVSVVVCQNVSSDHYYHYDNHPVVVVVVVVVDPVCVGRHDYRYDDQQDLVSLLRSVVSPPDPDDSVVSSVLSVCCVVPPDDDDDSVSSVVVVVVVVVVVVVVLVVLVVVLVVLVVVLVVLVVVLVPDDPVPVVVNVVSVVVNVVSVVVSVVSVVVVVVVVVD